Protein AF-A0A520FG69-F1 (afdb_monomer)

Nearest PDB structures (foldseek):
  2zny-assembly2_C  TM=8.300E-01  e=1.743E-07  Pyrococcus horikoshii
  2zbc-assembly1_C-2  TM=9.395E-01  e=4.620E-05  Sulfurisphaera tokodaii str. 7
  2cvi-assembly1_B  TM=8.806E-01  e=1.042E-04  Pyrococcus horikoshii OT3
  8q90-assembly1_B  TM=7.359E-01  e=6.402E-06  Haloferax mediterranei
  3i4p-assembly1_A  TM=7.390E-01  e=1.720E-05  Agrobacterium fabrum str. C58

pLDDT: mean 87.18, std 12.94, range [38.72, 97.75]

Sequence (256 aa):
MTERRFSLDQRIVAALQVDGRCSWSRIAQALGEPERNVTRHGIALLESGRVAVTAVANSGGTAIVRLQCSPGTVRVAASALAQRSDCIFVYILTGTADCVAEIHVSRDRLPKLVMDELPATMGVVRSWTDPVLRYFRTVREWEAGVLTPAEKDAIGGVAPPAAFLTDLERGTRDPVDRTIIRELMQNGRVGTTALARTAGVSEATARRRVQALLTEGAISLRVVVDPALFGLRAEAMLFIKTQRNRIEPLVRGMLE

Solvent-accessible surface area (backbone atoms only — not comparable to full-atom values): 14864 Å² total; per-residue (Å²): 132,80,82,78,80,71,52,70,66,52,47,53,50,49,50,27,60,54,30,54,71,63,52,46,62,46,50,12,65,40,71,74,46,60,42,71,57,43,41,55,51,53,50,51,39,45,74,69,64,56,31,43,37,22,34,44,72,54,53,33,32,35,28,44,36,36,29,31,46,43,92,91,25,48,67,57,32,46,50,58,47,59,67,38,93,46,41,78,49,62,46,81,46,89,71,91,38,40,29,40,33,37,32,52,38,42,82,87,50,40,61,53,43,64,70,51,53,53,66,66,36,60,43,50,77,45,75,48,78,46,70,60,88,73,85,89,77,57,80,85,77,65,71,91,78,72,66,54,71,68,37,51,59,57,59,61,43,76,75,74,74,87,66,77,50,64,73,42,78,70,70,89,73,52,75,49,58,53,43,46,50,53,52,24,41,73,33,42,64,66,50,45,61,60,46,5,62,77,45,73,48,52,46,70,55,35,44,52,50,54,50,49,36,45,75,69,53,45,28,44,77,40,56,50,64,56,55,53,77,80,69,44,85,76,85,82,90,83,86,84,88,77,59,81,93,46,47,66,64,51,51,50,72,72,72,111

Radius of gyration: 19.77 Å; Cα contacts (8 Å, |Δi|>4): 353; chains: 1; bounding box: 51×52×51 Å

Foldseek 3Di:
DPPPQADLLLQLLLLCLQPVQFDLVLSCVLVVHDSVVSVVSVVVCCVVVQKAKFKDFQAAWKKKKFFDFDPPCLVQLQVVLVPDPQWPHKDQDDDPGRIITMGDDHPVCVCCCQPPVSVPRPGTPDMDIGIDPDDPDDCSPDGLPNDDPSSSVSSPGDDQPPDSPNPPPDDDDDQLLVQLNVVRRVHVNDQLVVSCVRSVHDSVVSVVSVVCCRVVSRMDMGMDHDCVSSVPPDDDDDDDDDDPVCVVVVVVVVVD

Structure (mmCIF, N/CA/C/O backbone):
data_AF-A0A520FG69-F1
#
_entry.id   AF-A0A520FG69-F1
#
loop_
_atom_site.group_PDB
_atom_site.id
_atom_site.type_symbol
_atom_site.label_atom_id
_atom_site.label_alt_id
_atom_site.label_comp_id
_atom_site.label_asym_id
_atom_site.label_entity_id
_atom_site.label_seq_id
_atom_site.pdbx_PDB_ins_code
_atom_site.Cartn_x
_atom_site.Cartn_y
_atom_site.Cartn_z
_atom_site.occupancy
_atom_site.B_iso_or_equiv
_atom_site.auth_seq_id
_atom_site.auth_comp_id
_atom_site.auth_asym_id
_atom_site.auth_atom_id
_atom_site.pdbx_PDB_model_num
ATOM 1 N N . MET A 1 1 ? 2.706 33.181 -5.791 1.00 38.72 1 MET A N 1
ATOM 2 C CA . MET A 1 1 ? 2.314 31.768 -5.616 1.00 38.72 1 MET A CA 1
ATOM 3 C C . MET A 1 1 ? 0.912 31.774 -5.040 1.00 38.72 1 MET A C 1
ATOM 5 O O . MET A 1 1 ? 0.754 32.118 -3.881 1.00 38.72 1 MET A O 1
ATOM 9 N N . THR A 1 2 ? -0.106 31.558 -5.870 1.00 39.72 2 THR A N 1
ATOM 10 C CA . THR A 1 2 ? -1.511 31.567 -5.436 1.00 39.72 2 THR A CA 1
ATOM 11 C C . THR A 1 2 ? -1.712 30.450 -4.414 1.00 39.72 2 THR A C 1
ATOM 13 O O . THR A 1 2 ? -1.418 29.300 -4.740 1.00 39.72 2 THR A O 1
ATOM 16 N N . GLU A 1 3 ? -2.160 30.772 -3.197 1.00 46.97 3 GLU A N 1
ATOM 17 C CA . GLU A 1 3 ? -2.526 29.778 -2.181 1.00 46.97 3 GLU A CA 1
ATOM 18 C C . GLU A 1 3 ? -3.506 28.781 -2.799 1.00 46.97 3 GLU A C 1
ATOM 20 O O . GLU A 1 3 ? -4.659 29.097 -3.107 1.00 46.97 3 GLU A O 1
ATOM 25 N N . ARG A 1 4 ? -3.025 27.565 -3.057 1.00 61.69 4 ARG A N 1
ATOM 26 C CA . ARG A 1 4 ? -3.849 26.503 -3.615 1.00 61.69 4 ARG A CA 1
ATOM 27 C C . ARG A 1 4 ? -4.738 26.013 -2.478 1.00 61.69 4 ARG A C 1
ATOM 29 O O . ARG A 1 4 ? -4.324 25.186 -1.676 1.00 61.69 4 ARG A O 1
ATOM 36 N N . ARG A 1 5 ? -5.945 26.570 -2.366 1.00 77.75 5 ARG A N 1
ATOM 37 C CA . ARG A 1 5 ? -6.902 26.145 -1.341 1.00 77.75 5 ARG A CA 1
ATOM 38 C C . ARG A 1 5 ? -7.356 24.721 -1.653 1.00 77.75 5 ARG A C 1
ATOM 40 O O . ARG A 1 5 ? -8.114 24.500 -2.597 1.00 77.75 5 ARG A O 1
ATOM 47 N N . PHE A 1 6 ? -6.853 23.759 -0.888 1.00 87.19 6 PHE A N 1
ATOM 48 C CA . PHE A 1 6 ? -7.234 22.360 -1.019 1.00 87.19 6 PHE A CA 1
ATOM 49 C C . PHE A 1 6 ? -8.698 22.157 -0.611 1.00 87.19 6 PHE A C 1
ATOM 51 O O . PHE A 1 6 ? -9.206 22.793 0.312 1.00 87.19 6 PHE A O 1
ATOM 58 N N . SER A 1 7 ? -9.384 21.271 -1.326 1.00 93.19 7 SER A N 1
ATOM 59 C CA . SER A 1 7 ? -10.748 20.848 -1.003 1.00 93.19 7 SER A CA 1
ATOM 60 C C . SER A 1 7 ? -10.803 20.083 0.322 1.00 93.19 7 SER A C 1
ATOM 62 O O . SER A 1 7 ? -9.802 19.524 0.776 1.00 93.19 7 SER A O 1
ATOM 64 N N . LEU A 1 8 ? -11.999 20.001 0.912 1.00 93.88 8 LEU A N 1
ATOM 65 C CA . LEU A 1 8 ? -12.230 19.201 2.115 1.00 93.88 8 LEU A CA 1
ATOM 66 C C . LEU A 1 8 ? -11.813 17.735 1.912 1.00 93.88 8 LEU A C 1
ATOM 68 O O . LEU A 1 8 ? -11.143 17.178 2.773 1.00 93.88 8 LEU A O 1
ATOM 72 N N . ASP A 1 9 ? -12.114 17.142 0.752 1.00 94.38 9 ASP A N 1
ATOM 73 C CA . ASP A 1 9 ? -11.700 15.771 0.423 1.00 94.38 9 ASP A CA 1
ATOM 74 C C . ASP A 1 9 ? -10.180 15.604 0.485 1.00 94.38 9 ASP A C 1
ATOM 76 O O . ASP A 1 9 ? -9.681 14.693 1.137 1.00 94.38 9 ASP A O 1
ATOM 80 N N . GLN A 1 10 ? -9.429 16.513 -0.142 1.00 94.25 10 GLN A N 1
ATOM 81 C CA . GLN A 1 10 ? -7.963 16.481 -0.123 1.00 94.25 10 GLN A CA 1
ATOM 82 C C . GLN A 1 10 ? -7.411 16.608 1.303 1.00 94.25 10 GLN A C 1
ATOM 84 O O . GLN A 1 10 ? -6.469 15.899 1.653 1.00 94.25 10 GLN A O 1
ATOM 89 N N . ARG A 1 11 ? -8.009 17.469 2.137 1.00 94.75 11 ARG A N 1
ATOM 90 C CA . ARG A 1 11 ? -7.612 17.636 3.545 1.00 94.75 11 ARG A CA 1
ATOM 91 C C . ARG A 1 11 ? -7.935 16.397 4.384 1.00 94.75 11 ARG A C 1
ATOM 93 O O . ARG A 1 11 ? -7.093 15.973 5.170 1.00 94.75 11 ARG A O 1
ATOM 100 N N . ILE A 1 12 ? -9.094 15.765 4.176 1.00 95.00 12 ILE A N 1
ATOM 101 C CA . ILE A 1 12 ? -9.461 14.500 4.835 1.00 95.00 12 ILE A CA 1
ATOM 102 C C . ILE A 1 12 ? -8.478 13.393 4.452 1.00 95.00 12 ILE A C 1
ATOM 104 O O . ILE A 1 12 ? -8.009 12.665 5.324 1.00 95.00 12 ILE A O 1
ATOM 108 N N . VAL A 1 13 ? -8.131 13.269 3.169 1.00 93.56 13 VAL A N 1
ATOM 109 C CA . VAL A 1 13 ? -7.160 12.257 2.735 1.00 93.56 13 VAL A CA 1
ATOM 110 C C . VAL A 1 13 ? -5.785 12.514 3.323 1.00 93.56 13 VAL A C 1
ATOM 112 O O . VAL A 1 13 ? -5.164 11.577 3.814 1.00 93.56 13 VAL A O 1
ATOM 115 N N . ALA A 1 14 ? -5.332 13.766 3.344 1.00 92.12 14 ALA A N 1
ATOM 116 C CA . ALA A 1 14 ? -4.067 14.111 3.974 1.00 92.12 14 ALA A CA 1
ATOM 117 C C . ALA A 1 14 ? -4.067 13.787 5.480 1.00 92.12 14 ALA A C 1
ATOM 119 O O . ALA A 1 14 ? -3.078 13.271 5.990 1.00 92.12 14 ALA A O 1
ATOM 120 N N . ALA A 1 15 ? -5.188 13.985 6.183 1.00 92.94 15 ALA A N 1
ATOM 121 C CA . ALA A 1 15 ? -5.321 13.586 7.586 1.00 92.94 15 ALA A CA 1
ATOM 122 C C . ALA A 1 15 ? -5.261 12.061 7.766 1.00 92.94 15 ALA A C 1
ATOM 124 O O . ALA A 1 15 ? -4.601 11.569 8.680 1.00 92.94 15 ALA A O 1
ATOM 125 N N . LEU A 1 16 ? -5.887 11.300 6.864 1.00 91.69 16 LEU A N 1
ATOM 126 C CA . LEU A 1 16 ? -5.770 9.842 6.856 1.00 91.69 16 LEU A CA 1
ATOM 127 C C . LEU A 1 16 ? -4.340 9.384 6.528 1.00 91.69 16 LEU A C 1
ATOM 129 O O . LEU A 1 16 ? -3.900 8.376 7.067 1.00 91.69 16 LEU A O 1
ATOM 133 N N . GLN A 1 17 ? -3.590 10.091 5.676 1.00 89.12 17 GLN A N 1
ATOM 134 C CA . GLN A 1 17 ? -2.182 9.763 5.411 1.00 89.12 17 GLN A CA 1
ATOM 135 C C . GLN A 1 17 ? -1.303 9.904 6.666 1.00 89.12 17 GLN A C 1
ATOM 137 O O . GLN A 1 17 ? -0.345 9.146 6.800 1.00 89.12 17 GLN A O 1
ATOM 142 N N . VAL A 1 18 ? -1.648 10.813 7.590 1.00 88.75 18 VAL A N 1
ATOM 143 C CA . VAL A 1 18 ? -0.985 10.947 8.902 1.00 88.75 18 VAL A CA 1
ATOM 144 C C . VAL A 1 18 ? -1.351 9.785 9.830 1.00 88.75 18 VAL A C 1
ATOM 146 O O . VAL A 1 18 ? -0.470 9.147 10.400 1.00 88.75 18 VAL A O 1
ATOM 149 N N . ASP A 1 19 ? -2.644 9.486 9.973 1.00 88.31 19 ASP A N 1
ATOM 150 C CA . ASP A 1 19 ? -3.127 8.307 10.696 1.00 88.31 19 ASP A CA 1
ATOM 151 C C . ASP A 1 19 ? -4.337 7.694 9.980 1.00 88.31 19 ASP A C 1
ATOM 153 O O . ASP A 1 19 ? -5.476 8.169 10.071 1.00 88.31 19 ASP A O 1
ATOM 157 N N . GLY A 1 20 ? -4.093 6.566 9.309 1.00 88.19 20 GLY A N 1
ATOM 158 C CA . GLY A 1 20 ? -5.100 5.865 8.517 1.00 88.19 20 GLY A CA 1
ATOM 159 C C . GLY A 1 20 ? -6.268 5.323 9.341 1.00 88.19 20 GLY A C 1
ATOM 160 O O . GLY A 1 20 ? -7.304 4.981 8.767 1.00 88.19 20 GLY A O 1
ATOM 161 N N . ARG A 1 21 ? -6.149 5.244 10.673 1.00 89.88 21 ARG A N 1
ATOM 162 C CA . ARG A 1 21 ? -7.208 4.804 11.597 1.00 89.88 21 ARG A CA 1
ATOM 163 C C . ARG A 1 21 ? -7.767 5.933 12.459 1.00 89.88 21 ARG A C 1
ATOM 165 O O . ARG A 1 21 ? -8.622 5.655 13.300 1.00 89.88 21 ARG A O 1
ATOM 172 N N . CYS A 1 22 ? -7.377 7.181 12.200 1.00 91.38 22 CYS A N 1
ATOM 173 C CA . CYS A 1 22 ? -7.890 8.336 12.922 1.00 91.38 22 CYS A CA 1
ATOM 174 C C . CYS A 1 22 ? -9.431 8.378 12.891 1.00 91.38 22 CYS A C 1
ATOM 176 O O . CYS A 1 22 ? -10.073 7.979 11.900 1.00 91.38 22 CYS A O 1
ATOM 178 N N . SER A 1 23 ? -10.031 8.814 14.004 1.00 93.94 23 SER A N 1
ATOM 179 C CA . SER A 1 23 ? -11.479 8.985 14.113 1.00 93.94 23 SER A CA 1
ATOM 180 C C . SER A 1 23 ? -11.929 10.221 13.339 1.00 93.94 23 SER A C 1
ATOM 182 O O . SER A 1 23 ? -11.217 11.222 13.264 1.00 93.94 23 SER A O 1
ATOM 184 N N . TRP A 1 24 ? -13.148 10.181 12.800 1.00 95.81 24 TRP A N 1
ATOM 185 C CA . TRP A 1 24 ? -13.709 11.328 12.082 1.00 95.81 24 TRP A CA 1
ATOM 186 C C . TRP A 1 24 ? -13.847 12.562 12.975 1.00 95.81 24 TRP A C 1
ATOM 188 O O . TRP A 1 24 ? -13.569 13.662 12.514 1.00 95.81 24 TRP A O 1
ATOM 198 N N . SER A 1 25 ? -14.173 1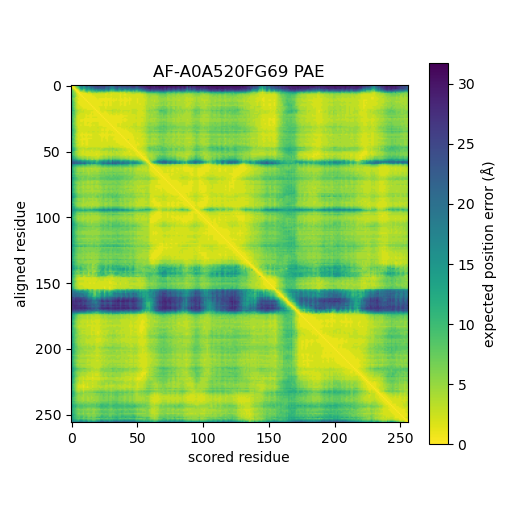2.374 14.257 1.00 96.44 25 SER A N 1
ATOM 199 C CA . SER A 1 25 ? -14.213 13.442 15.261 1.00 96.44 25 SER A CA 1
ATOM 200 C C . SER A 1 25 ? -12.869 14.153 15.439 1.00 96.44 25 SER A C 1
ATOM 202 O O . SER A 1 25 ? -12.820 15.380 15.468 1.00 96.44 25 SER A O 1
ATOM 204 N N . ARG A 1 26 ? -11.758 13.406 15.495 1.00 96.19 26 ARG A N 1
ATOM 205 C CA . ARG A 1 26 ? -10.417 13.989 15.635 1.00 96.19 26 ARG A CA 1
ATOM 206 C C . ARG A 1 26 ? -9.984 14.697 14.356 1.00 96.19 26 ARG A C 1
ATOM 208 O O . ARG A 1 26 ? -9.447 15.795 14.433 1.00 96.19 26 ARG A O 1
ATOM 215 N N . ILE A 1 27 ? -10.272 14.115 13.189 1.00 96.19 27 ILE A N 1
ATOM 216 C CA . ILE A 1 27 ? -10.036 14.782 11.899 1.00 96.19 27 ILE A CA 1
ATOM 217 C C . ILE A 1 27 ? -10.830 16.092 11.825 1.00 96.19 27 ILE A C 1
ATOM 219 O O . ILE A 1 27 ? -10.277 17.124 11.467 1.00 96.19 27 ILE A O 1
ATOM 223 N N . ALA A 1 28 ? -12.105 16.078 12.209 1.00 97.12 28 ALA A N 1
ATOM 224 C CA . ALA A 1 28 ? -12.961 17.261 12.228 1.00 97.12 28 ALA A CA 1
ATOM 225 C C . ALA A 1 28 ? -12.413 18.367 13.136 1.00 97.12 28 ALA A C 1
ATOM 227 O O . ALA A 1 28 ? -12.302 19.515 12.706 1.00 97.12 28 ALA A O 1
ATOM 228 N N . GLN A 1 29 ? -11.993 18.005 14.351 1.00 96.38 29 GLN A N 1
ATOM 229 C CA . GLN A 1 29 ? -11.368 18.933 15.288 1.00 96.38 29 GLN A CA 1
ATOM 230 C C . GLN A 1 29 ? -10.067 19.525 14.732 1.00 96.38 29 GLN A C 1
ATOM 232 O O . GLN A 1 29 ? -9.886 20.738 14.797 1.00 96.38 29 GLN A O 1
ATOM 237 N N . ALA A 1 30 ? -9.185 18.694 14.168 1.00 95.44 30 ALA A N 1
ATOM 238 C CA . ALA A 1 30 ? -7.912 19.145 13.612 1.00 95.44 30 ALA A CA 1
ATOM 239 C C . ALA A 1 30 ? -8.105 20.089 12.416 1.00 95.44 30 ALA A C 1
ATOM 241 O O . ALA A 1 30 ? -7.419 21.099 12.319 1.00 95.44 30 ALA A O 1
ATOM 242 N N . LEU A 1 31 ? -9.059 19.791 11.528 1.00 95.19 31 LEU A N 1
ATOM 243 C CA . LEU A 1 31 ? -9.306 20.584 10.319 1.00 95.19 31 LEU A CA 1
ATOM 244 C C . LEU A 1 31 ? -10.182 21.826 10.554 1.00 95.19 31 LEU A C 1
ATOM 246 O O . LEU A 1 31 ? -10.288 22.658 9.646 1.00 95.19 31 LEU A O 1
ATOM 250 N N . GLY A 1 32 ? -10.816 21.945 11.726 1.00 94.94 32 GLY A N 1
ATOM 251 C CA . GLY A 1 32 ? -11.785 23.003 12.029 1.00 94.94 32 GLY A CA 1
ATOM 252 C C . GLY A 1 32 ? -13.095 22.867 11.245 1.00 94.94 32 GLY A C 1
ATOM 253 O O . GLY A 1 32 ? -13.713 23.869 10.897 1.00 94.94 32 GLY A O 1
ATOM 254 N N . GLU A 1 33 ? -13.504 21.636 10.932 1.00 96.81 33 GLU A N 1
ATOM 255 C CA . GLU A 1 33 ? -14.643 21.332 10.057 1.00 96.81 33 GLU A CA 1
ATOM 256 C C . GLU A 1 33 ? -15.759 20.604 10.825 1.00 96.81 33 GLU A C 1
ATOM 258 O O . GLU A 1 33 ? -15.474 19.850 11.756 1.00 96.81 33 GLU A O 1
ATOM 263 N N . PRO A 1 34 ? -17.043 20.746 10.443 1.00 97.19 34 PRO A N 1
ATOM 264 C CA . PRO A 1 34 ? -18.122 20.000 11.085 1.00 97.19 34 PRO A CA 1
ATOM 265 C C . PRO A 1 34 ? -17.955 18.479 10.923 1.00 97.19 34 PRO A C 1
ATOM 267 O O . PRO A 1 34 ? -17.849 17.975 9.801 1.00 97.19 34 PRO A O 1
ATOM 270 N N . GLU A 1 35 ? -18.040 17.720 12.021 1.00 97.56 35 GLU A N 1
ATOM 271 C CA . GLU A 1 35 ? -17.852 16.256 12.015 1.00 97.56 35 GLU A CA 1
ATOM 272 C C . GLU A 1 35 ? -18.799 15.530 11.052 1.00 97.56 35 GLU A C 1
ATOM 274 O O . GLU A 1 35 ? -18.402 14.577 10.379 1.00 97.56 35 GLU A O 1
ATOM 279 N N . ARG A 1 36 ? -20.037 16.019 10.909 1.00 97.31 36 ARG A N 1
ATOM 280 C CA . ARG A 1 36 ? -21.007 15.488 9.939 1.00 97.31 36 ARG A CA 1
ATOM 281 C C . ARG A 1 36 ? -20.477 15.547 8.503 1.00 97.31 36 ARG A C 1
ATOM 283 O O . ARG A 1 36 ? -20.694 14.607 7.738 1.00 97.31 36 ARG A O 1
ATOM 290 N N . ASN A 1 37 ? -19.794 16.631 8.133 1.00 96.62 37 ASN A N 1
ATOM 291 C CA . ASN A 1 37 ? -19.233 16.796 6.793 1.00 96.62 37 ASN A CA 1
ATOM 292 C C . ASN A 1 37 ? -18.028 15.877 6.606 1.00 96.62 37 ASN A C 1
ATOM 294 O O . ASN A 1 37 ? -17.993 15.131 5.630 1.00 96.62 37 ASN A O 1
ATOM 298 N N . VAL A 1 38 ? -17.099 15.869 7.565 1.00 97.38 38 VAL A N 1
ATOM 299 C CA . VAL A 1 38 ? -15.913 14.999 7.531 1.00 97.38 38 VAL A CA 1
ATOM 300 C C . VAL A 1 38 ? -16.302 13.529 7.439 1.00 97.38 38 VAL A C 1
ATOM 302 O O . VAL A 1 38 ? -15.782 12.813 6.592 1.00 97.38 38 VAL A O 1
ATOM 305 N N . THR A 1 39 ? -17.270 13.092 8.243 1.00 97.25 39 THR A N 1
ATOM 306 C CA . THR A 1 39 ? -17.765 11.711 8.229 1.00 97.25 39 THR A CA 1
ATOM 307 C C . THR A 1 39 ? -18.381 11.361 6.879 1.00 97.25 39 THR A C 1
ATOM 309 O O . THR A 1 39 ? -18.014 10.354 6.278 1.00 97.25 39 THR A O 1
ATOM 312 N N . ARG A 1 40 ? -19.284 12.207 6.360 1.00 97.12 40 ARG A N 1
ATOM 313 C CA . ARG A 1 40 ? -19.946 11.962 5.070 1.00 97.12 40 ARG A CA 1
ATOM 314 C C . ARG A 1 40 ? -18.937 11.878 3.921 1.00 97.12 40 ARG A C 1
ATOM 316 O O . ARG A 1 40 ? -19.016 10.958 3.114 1.00 97.12 40 ARG A O 1
ATOM 323 N N . HIS A 1 41 ? -18.011 12.832 3.840 1.00 96.56 41 HIS A N 1
ATOM 324 C CA . HIS A 1 41 ? -16.990 12.869 2.792 1.00 96.56 41 HIS A CA 1
ATOM 325 C C . HIS A 1 41 ? -15.972 11.729 2.939 1.00 96.56 41 HIS A C 1
ATOM 327 O O . HIS A 1 41 ? -15.660 11.056 1.961 1.00 96.56 41 HIS A O 1
ATOM 333 N N . GLY A 1 42 ? -15.504 11.460 4.160 1.00 94.88 42 GLY A N 1
ATOM 334 C CA . GLY A 1 42 ? -14.554 10.387 4.450 1.00 94.88 42 GLY A CA 1
ATOM 335 C C . GLY A 1 42 ? -15.094 9.002 4.097 1.00 94.88 42 GLY A C 1
ATOM 336 O O . GLY A 1 42 ? -14.386 8.220 3.466 1.00 94.88 42 GLY A O 1
ATOM 337 N N . ILE A 1 43 ? -16.356 8.713 4.433 1.00 94.88 43 ILE A N 1
ATOM 338 C CA . ILE A 1 43 ? -17.014 7.457 4.041 1.00 94.88 43 ILE A CA 1
ATOM 339 C C . ILE A 1 43 ? -17.120 7.361 2.516 1.00 94.88 43 ILE A C 1
ATOM 341 O O . ILE A 1 43 ? -16.688 6.362 1.950 1.00 94.88 43 ILE A O 1
ATOM 345 N N . ALA A 1 44 ? -17.595 8.414 1.842 1.00 94.50 44 ALA A N 1
ATOM 346 C CA . ALA A 1 44 ? -17.728 8.412 0.385 1.00 94.50 44 ALA A CA 1
ATOM 347 C C . ALA A 1 44 ? -16.381 8.196 -0.337 1.00 94.50 44 ALA A C 1
ATOM 349 O O . ALA A 1 44 ? -16.316 7.482 -1.337 1.00 94.50 44 ALA A O 1
ATOM 350 N N . LEU A 1 45 ? -15.289 8.775 0.176 1.00 93.81 45 LEU A N 1
ATOM 351 C CA . LEU A 1 45 ? -13.941 8.570 -0.360 1.00 93.81 45 LEU A CA 1
ATOM 352 C C . LEU A 1 45 ? -13.493 7.107 -0.251 1.00 93.81 45 LEU A C 1
ATOM 354 O O . LEU A 1 45 ? -12.977 6.568 -1.232 1.00 93.81 45 LEU A O 1
ATOM 358 N N . LEU A 1 46 ? -13.728 6.470 0.900 1.00 92.31 46 LEU A N 1
ATOM 359 C CA . LEU A 1 46 ? -13.399 5.059 1.123 1.00 92.31 46 LEU A CA 1
ATOM 360 C C . LEU A 1 46 ? -14.266 4.126 0.264 1.00 92.31 46 LEU A C 1
ATOM 362 O O . LEU A 1 46 ? -13.740 3.220 -0.376 1.00 92.31 46 LEU A O 1
ATOM 366 N N . GLU A 1 47 ? -15.578 4.366 0.201 1.00 92.25 47 GLU A N 1
ATOM 367 C CA . GLU A 1 47 ? -16.518 3.556 -0.589 1.00 92.25 47 GLU A CA 1
ATOM 368 C C . GLU A 1 47 ? -16.264 3.664 -2.096 1.00 92.25 47 GLU A C 1
ATOM 370 O O . GLU A 1 47 ? -16.415 2.685 -2.822 1.00 92.25 47 GLU A O 1
ATOM 375 N N . SER A 1 48 ? -15.824 4.831 -2.575 1.00 91.00 48 SER A N 1
ATOM 376 C CA . SER A 1 48 ? -15.480 5.025 -3.988 1.00 91.00 48 SER A CA 1
ATOM 377 C C . SER A 1 48 ? -14.212 4.284 -4.434 1.00 91.00 48 SER A C 1
ATOM 379 O O . SER A 1 48 ? -13.925 4.246 -5.629 1.00 91.00 48 SER A O 1
ATOM 381 N N . GLY A 1 49 ? -13.406 3.765 -3.499 1.00 85.25 49 GLY A N 1
ATOM 382 C CA . GLY A 1 49 ? -12.111 3.137 -3.785 1.00 85.25 49 GLY A CA 1
ATOM 383 C C . GLY A 1 49 ? -10.999 4.111 -4.197 1.00 85.25 49 GLY A C 1
ATOM 384 O O . GLY A 1 49 ? -9.870 3.687 -4.427 1.00 85.25 49 GLY A O 1
ATOM 385 N N . ARG A 1 50 ? -11.278 5.423 -4.256 1.00 85.25 50 ARG A N 1
ATOM 386 C CA . ARG A 1 50 ? -10.270 6.470 -4.531 1.00 85.25 50 ARG A CA 1
ATOM 387 C C . ARG A 1 50 ? -9.250 6.609 -3.404 1.00 85.25 50 ARG A C 1
ATOM 389 O O . ARG A 1 50 ? -8.162 7.146 -3.614 1.00 85.25 50 ARG A O 1
ATOM 396 N N . VAL A 1 51 ? -9.637 6.168 -2.210 1.00 90.38 51 VAL A N 1
ATOM 397 C CA . VAL A 1 51 ? -8.820 6.143 -1.005 1.00 90.38 51 VAL A CA 1
ATOM 398 C C . VAL A 1 51 ? -9.021 4.789 -0.351 1.00 90.38 51 VAL A C 1
ATOM 400 O O . VAL A 1 51 ? -10.151 4.390 -0.085 1.00 90.38 51 VAL A O 1
ATOM 403 N N . ALA A 1 52 ? -7.933 4.096 -0.052 1.00 91.44 52 ALA A N 1
ATOM 404 C CA . ALA A 1 52 ? -7.972 2.846 0.687 1.00 91.44 52 ALA A CA 1
ATOM 405 C C . ALA A 1 52 ? -6.972 2.903 1.834 1.00 91.44 52 ALA A C 1
ATOM 407 O O . ALA A 1 52 ? -5.848 3.372 1.673 1.00 91.44 52 ALA A O 1
ATOM 408 N N . VAL A 1 53 ? -7.370 2.398 2.996 1.00 91.50 53 VAL A N 1
ATOM 409 C CA . VAL A 1 53 ? -6.445 2.175 4.106 1.00 91.50 53 VAL A CA 1
ATOM 410 C C . VAL A 1 53 ? -6.138 0.692 4.147 1.00 91.50 53 VAL A C 1
ATOM 412 O O . VAL A 1 53 ? -7.050 -0.125 4.225 1.00 91.50 53 VAL A O 1
ATOM 415 N N . THR A 1 54 ? -4.862 0.344 4.109 1.00 89.69 54 THR A N 1
ATOM 416 C CA . THR A 1 54 ? -4.373 -1.036 4.086 1.00 89.69 54 THR A CA 1
ATOM 417 C C . THR A 1 54 ? -3.199 -1.180 5.046 1.00 89.69 54 THR A C 1
ATOM 419 O O . THR A 1 54 ? -2.493 -0.212 5.325 1.00 89.69 54 THR A O 1
ATOM 422 N N . ALA A 1 55 ? -2.981 -2.372 5.589 1.00 85.62 55 ALA A N 1
ATOM 423 C CA . ALA A 1 55 ? -1.714 -2.707 6.215 1.00 85.62 55 ALA A CA 1
ATOM 424 C C . ALA A 1 55 ? -0.721 -3.216 5.171 1.00 85.62 55 ALA A C 1
ATOM 426 O O . ALA A 1 55 ? -1.053 -4.017 4.307 1.00 85.62 55 ALA A O 1
ATOM 427 N N . VAL A 1 56 ? 0.533 -2.816 5.316 1.00 78.94 56 VAL A N 1
ATOM 428 C CA . VAL A 1 56 ? 1.664 -3.421 4.620 1.00 78.94 56 VAL A CA 1
ATOM 429 C C . VAL A 1 56 ? 2.444 -4.223 5.650 1.00 78.94 56 VAL A C 1
ATOM 431 O O . VAL A 1 56 ? 2.884 -3.683 6.669 1.00 78.94 56 VAL A O 1
ATOM 434 N N . ALA A 1 57 ? 2.592 -5.523 5.414 1.00 75.75 57 ALA A N 1
ATOM 435 C CA . ALA A 1 57 ? 3.495 -6.343 6.205 1.00 75.75 57 ALA A CA 1
ATOM 436 C C . ALA A 1 57 ? 4.938 -5.972 5.847 1.00 75.75 57 ALA A C 1
ATOM 438 O O . ALA A 1 57 ? 5.288 -5.970 4.678 1.00 75.75 57 ALA A O 1
ATOM 439 N N . ASN A 1 58 ? 5.771 -5.661 6.839 1.00 68.75 58 ASN A N 1
ATOM 440 C CA . ASN A 1 58 ? 7.189 -5.361 6.605 1.00 68.75 58 ASN A CA 1
ATOM 441 C C . ASN A 1 58 ? 7.984 -6.656 6.709 1.00 68.75 58 ASN A C 1
ATOM 443 O O . ASN A 1 58 ? 8.196 -7.094 7.837 1.00 68.75 58 ASN A O 1
ATOM 447 N N . SER A 1 59 ? 8.341 -7.332 5.618 1.00 62.94 59 SER A N 1
ATOM 448 C CA . SER A 1 59 ? 8.998 -8.650 5.699 1.00 62.94 59 SER A CA 1
ATOM 449 C C . SER A 1 59 ? 10.311 -8.722 4.932 1.00 62.94 59 SER A C 1
ATOM 451 O O . SER A 1 59 ? 10.276 -8.759 3.713 1.00 62.94 59 SER A O 1
ATOM 453 N N . GLY A 1 60 ? 11.433 -8.875 5.639 1.00 67.50 60 GLY A N 1
ATOM 454 C CA . GLY A 1 60 ? 12.732 -9.217 5.050 1.00 67.50 60 GLY A CA 1
ATOM 455 C C . GLY A 1 60 ? 13.134 -8.383 3.826 1.00 67.50 60 GLY A C 1
ATOM 456 O O . GLY A 1 60 ? 12.788 -7.208 3.705 1.00 67.50 60 GLY A O 1
ATOM 457 N N . GLY A 1 61 ? 13.881 -9.014 2.917 1.00 79.31 61 GLY A N 1
ATOM 458 C CA . GLY A 1 61 ? 14.288 -8.412 1.649 1.00 79.31 61 GLY A CA 1
ATOM 459 C C . GLY A 1 61 ? 13.119 -8.179 0.689 1.00 79.31 61 GLY A C 1
ATOM 460 O O . GLY A 1 61 ? 12.096 -8.866 0.724 1.00 79.31 61 GLY A O 1
ATOM 461 N N . THR A 1 62 ? 13.292 -7.216 -0.207 1.00 88.38 62 THR A N 1
ATOM 462 C CA . THR A 1 62 ? 12.377 -6.939 -1.316 1.00 88.38 62 THR A CA 1
ATOM 463 C C . THR A 1 62 ? 13.144 -6.938 -2.630 1.00 88.38 62 THR A C 1
ATOM 465 O O . THR A 1 62 ? 14.365 -6.757 -2.668 1.00 88.38 62 THR A O 1
ATOM 468 N N . ALA A 1 63 ? 12.427 -7.131 -3.728 1.00 93.25 63 ALA A N 1
ATOM 469 C CA . ALA A 1 63 ? 12.961 -6.952 -5.064 1.00 93.25 63 ALA A CA 1
ATOM 470 C C . ALA A 1 63 ? 12.005 -6.124 -5.920 1.00 93.25 63 ALA A C 1
ATOM 472 O O . ALA A 1 63 ? 10.787 -6.316 -5.885 1.00 93.25 63 ALA A O 1
ATOM 473 N N . ILE A 1 64 ? 12.582 -5.232 -6.721 1.00 95.31 64 ILE A N 1
ATOM 474 C CA . ILE A 1 64 ? 11.876 -4.564 -7.806 1.00 95.31 64 ILE A CA 1
ATOM 475 C C . ILE A 1 64 ? 11.922 -5.481 -9.021 1.00 95.31 64 ILE A C 1
ATOM 477 O O . ILE A 1 64 ? 12.991 -5.814 -9.532 1.00 95.31 64 ILE A O 1
ATOM 481 N N . VAL A 1 65 ? 10.748 -5.890 -9.482 1.00 96.88 65 VAL A N 1
ATOM 482 C CA . VAL A 1 65 ? 10.565 -6.721 -10.664 1.00 96.88 65 VAL A CA 1
ATOM 483 C C . VAL A 1 65 ? 9.998 -5.864 -11.780 1.00 96.88 65 VAL A C 1
ATOM 485 O O . VAL A 1 65 ? 8.927 -5.280 -11.650 1.00 96.88 65 VAL A O 1
ATOM 488 N N . ARG A 1 66 ? 10.702 -5.804 -12.905 1.00 97.12 66 ARG A N 1
ATOM 489 C CA . ARG A 1 66 ? 10.218 -5.176 -14.138 1.00 97.12 66 ARG A CA 1
ATOM 490 C C . ARG A 1 66 ? 9.850 -6.263 -15.122 1.00 97.12 66 ARG A C 1
ATOM 492 O O . ARG A 1 66 ? 10.646 -7.178 -15.318 1.00 97.12 66 ARG A O 1
ATOM 499 N N . LEU A 1 67 ? 8.695 -6.143 -15.762 1.00 96.88 67 LEU A N 1
ATOM 500 C CA . LEU A 1 67 ? 8.225 -7.104 -16.749 1.00 96.88 67 LEU A CA 1
ATOM 501 C C . LEU A 1 67 ? 8.029 -6.442 -18.108 1.00 96.88 67 LEU A C 1
ATOM 503 O O . LEU A 1 67 ? 7.547 -5.313 -18.206 1.00 96.88 67 LEU A O 1
ATOM 507 N N . GLN A 1 68 ? 8.357 -7.194 -19.148 1.00 97.19 68 GLN A N 1
ATOM 508 C C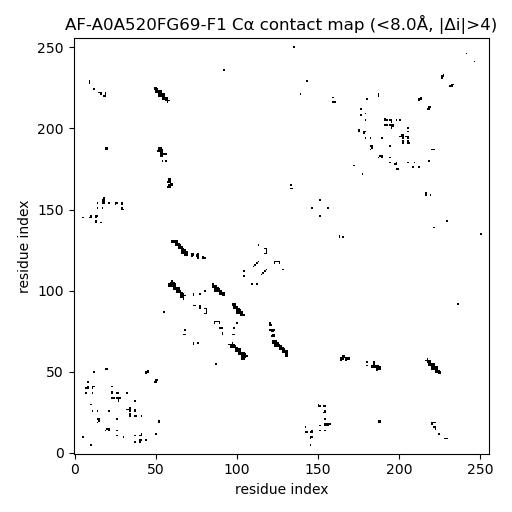A . GLN A 1 68 ? 7.785 -7.018 -20.473 1.00 97.19 68 GLN A CA 1
ATOM 509 C C . GLN A 1 68 ? 6.750 -8.105 -20.704 1.00 97.19 68 GLN A C 1
ATOM 511 O O . GLN A 1 68 ? 6.950 -9.267 -20.331 1.00 97.19 68 GLN A O 1
ATOM 516 N N . CYS A 1 69 ? 5.658 -7.716 -21.339 1.00 96.81 69 CYS A N 1
ATOM 517 C CA . CYS A 1 69 ? 4.512 -8.551 -21.618 1.00 96.81 69 CYS A CA 1
ATOM 518 C C . CYS A 1 69 ? 4.297 -8.673 -23.130 1.00 96.81 69 CYS A C 1
ATOM 520 O O . CYS A 1 69 ? 4.710 -7.826 -23.918 1.00 96.81 69 CYS A O 1
ATOM 522 N N . SER A 1 70 ? 3.617 -9.735 -23.550 1.00 96.50 70 SER A N 1
ATOM 523 C CA . SER A 1 70 ? 3.084 -9.801 -24.912 1.00 96.50 70 SER A CA 1
ATOM 524 C C . SER A 1 70 ? 2.045 -8.688 -25.144 1.00 96.50 70 SER A C 1
ATOM 526 O O . SER A 1 70 ? 1.367 -8.266 -24.199 1.00 96.50 70 SER A O 1
ATOM 528 N N . PRO A 1 71 ? 1.866 -8.206 -26.388 1.00 94.75 71 PRO A N 1
ATOM 529 C CA . PRO A 1 71 ? 0.867 -7.185 -26.686 1.00 94.75 71 PRO A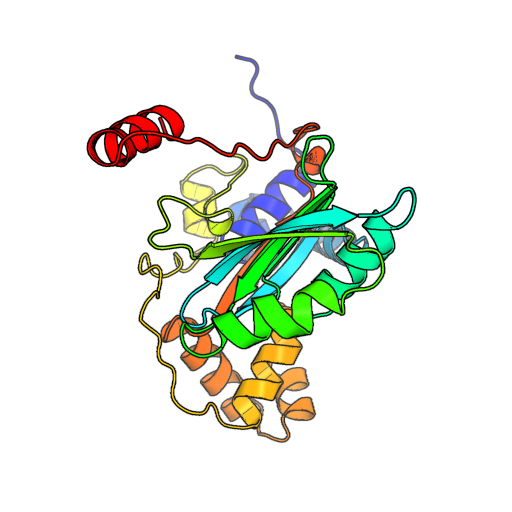 CA 1
ATOM 530 C C . PRO A 1 71 ? -0.525 -7.562 -26.158 1.00 94.75 71 PRO A C 1
ATOM 532 O O . PRO A 1 71 ? -1.004 -8.674 -26.364 1.00 94.75 71 PRO A O 1
ATOM 535 N N . GLY A 1 72 ? -1.169 -6.630 -25.452 1.00 95.12 72 GLY A N 1
ATOM 536 C CA . GLY A 1 72 ? -2.508 -6.820 -24.884 1.00 95.12 72 GLY A CA 1
ATOM 537 C C . GLY A 1 72 ? -2.574 -7.593 -23.559 1.00 95.12 72 GLY A C 1
ATOM 538 O O . GLY A 1 72 ? -3.642 -7.622 -22.951 1.00 95.12 72 GLY A O 1
ATOM 539 N N . THR A 1 73 ? -1.474 -8.167 -23.053 1.00 97.19 73 THR A N 1
ATOM 540 C CA . THR A 1 73 ? -1.510 -9.011 -21.838 1.00 97.19 73 THR A CA 1
ATOM 541 C C . THR A 1 73 ? -1.074 -8.303 -20.554 1.00 97.19 73 THR A C 1
ATOM 543 O O . THR A 1 73 ? -1.261 -8.856 -19.472 1.00 97.19 73 THR A O 1
ATOM 546 N N . VAL A 1 74 ? -0.563 -7.066 -20.624 1.00 96.94 74 VAL A N 1
ATOM 547 C CA . VAL A 1 74 ? -0.014 -6.344 -19.455 1.00 96.94 74 VAL A CA 1
ATOM 548 C C . VAL A 1 74 ? -0.984 -6.262 -18.274 1.00 96.94 74 VAL A C 1
ATOM 550 O O . VAL A 1 74 ? -0.578 -6.446 -17.131 1.00 96.94 74 VAL A O 1
ATOM 553 N N . ARG A 1 75 ? -2.284 -6.048 -18.521 1.00 96.69 75 ARG A N 1
ATOM 554 C CA . ARG A 1 75 ? -3.286 -5.995 -17.443 1.00 96.69 75 ARG A CA 1
ATOM 555 C C . ARG A 1 75 ? -3.456 -7.345 -16.753 1.00 96.69 75 ARG A C 1
ATOM 557 O O . ARG A 1 75 ? -3.673 -7.365 -15.546 1.00 96.69 75 ARG A O 1
ATOM 564 N N . VAL A 1 76 ? -3.341 -8.447 -17.492 1.00 96.62 76 VAL A N 1
ATOM 565 C CA . VAL A 1 76 ? -3.429 -9.809 -16.946 1.00 96.62 76 VAL A CA 1
ATOM 566 C C . VAL A 1 76 ? -2.206 -10.100 -16.083 1.00 96.62 76 VAL A C 1
ATOM 568 O O . VAL A 1 76 ? -2.366 -10.487 -14.929 1.00 96.62 76 VAL A O 1
ATOM 571 N N . ALA A 1 77 ? -1.003 -9.825 -16.594 1.00 96.44 77 ALA A N 1
ATOM 572 C CA . ALA A 1 77 ? 0.242 -10.009 -15.849 1.00 96.44 77 ALA A CA 1
ATOM 573 C C . ALA A 1 77 ? 0.283 -9.143 -14.577 1.00 96.44 77 ALA A C 1
ATOM 575 O O . ALA A 1 77 ? 0.553 -9.644 -13.486 1.00 96.44 77 ALA A O 1
ATOM 576 N N . ALA A 1 78 ? -0.062 -7.857 -14.693 1.00 96.69 78 ALA A N 1
ATOM 577 C CA . ALA A 1 78 ? -0.118 -6.943 -13.558 1.00 96.69 78 ALA A CA 1
ATOM 578 C C . ALA A 1 78 ? -1.153 -7.382 -12.511 1.00 96.69 78 ALA A C 1
ATOM 580 O O . ALA A 1 78 ? -0.869 -7.341 -11.317 1.00 96.69 78 ALA A O 1
ATOM 581 N N . SER A 1 79 ? -2.329 -7.851 -12.944 1.00 95.75 79 SER A N 1
ATOM 582 C CA . SER A 1 79 ? -3.358 -8.367 -12.031 1.00 95.75 79 SER A CA 1
ATOM 583 C C . SER A 1 79 ? -2.904 -9.647 -11.330 1.00 95.75 79 SER A C 1
ATOM 585 O O . SER A 1 79 ? -3.138 -9.796 -10.135 1.00 95.75 79 SER A O 1
ATOM 587 N N . ALA A 1 80 ? -2.218 -10.548 -12.041 1.00 95.12 80 ALA A N 1
ATOM 588 C CA . ALA A 1 80 ? -1.658 -11.763 -11.457 1.00 95.12 80 ALA A CA 1
ATOM 589 C C . ALA A 1 80 ? -0.604 -11.442 -10.387 1.00 95.12 80 ALA A C 1
ATOM 591 O O . ALA A 1 80 ? -0.631 -12.027 -9.306 1.00 95.12 80 ALA A O 1
ATOM 592 N N . LEU A 1 81 ? 0.278 -10.468 -10.643 1.00 94.75 81 LEU A N 1
ATOM 593 C CA . LEU A 1 81 ? 1.231 -9.994 -9.640 1.00 94.75 81 LEU A CA 1
ATOM 594 C C . LEU A 1 81 ? 0.535 -9.339 -8.442 1.00 94.75 81 LEU A C 1
ATOM 596 O O . LEU A 1 81 ? 0.878 -9.651 -7.306 1.00 94.75 81 LEU A O 1
ATOM 600 N N . ALA A 1 82 ? -0.466 -8.488 -8.680 1.00 92.38 82 ALA A N 1
ATOM 601 C CA . ALA A 1 82 ? -1.198 -7.789 -7.623 1.00 92.38 82 ALA A CA 1
ATOM 602 C C . ALA A 1 82 ? -1.985 -8.737 -6.698 1.00 92.38 82 ALA A C 1
ATOM 604 O O . ALA A 1 82 ? -2.260 -8.390 -5.554 1.00 92.38 82 ALA A O 1
ATOM 605 N N . GLN A 1 83 ? -2.342 -9.934 -7.174 1.00 90.19 83 GLN A N 1
ATOM 606 C CA . GLN A 1 83 ? -3.005 -10.965 -6.367 1.00 90.19 83 GLN A CA 1
ATOM 607 C C . GLN A 1 83 ? -2.039 -11.767 -5.485 1.00 90.19 83 GLN A C 1
ATOM 609 O O . GLN A 1 83 ? -2.487 -12.528 -4.622 1.00 90.19 83 GLN A O 1
ATOM 614 N N . ARG A 1 84 ? -0.721 -11.624 -5.667 1.00 88.81 84 ARG A N 1
ATOM 615 C CA . ARG A 1 84 ? 0.250 -12.303 -4.810 1.00 88.81 84 ARG A CA 1
ATOM 616 C C . ARG A 1 84 ? 0.250 -11.681 -3.419 1.00 88.81 84 ARG A C 1
ATOM 618 O O . ARG A 1 84 ? 0.332 -10.468 -3.263 1.00 88.81 84 ARG A O 1
ATOM 625 N N . SER A 1 85 ? 0.266 -12.524 -2.390 1.00 79.25 85 SER A N 1
ATOM 626 C CA . SER A 1 85 ? 0.322 -12.069 -0.994 1.00 79.25 85 SER A CA 1
ATOM 627 C C . SER A 1 85 ? 1.630 -11.369 -0.616 1.00 79.25 85 SER A C 1
ATOM 629 O O . SER A 1 85 ? 1.691 -10.715 0.421 1.00 79.25 85 SER A O 1
ATOM 631 N N . ASP A 1 86 ? 2.684 -11.560 -1.407 1.00 85.50 86 ASP A N 1
ATOM 632 C CA . ASP A 1 86 ? 4.001 -10.955 -1.211 1.00 85.50 86 ASP A CA 1
ATOM 633 C C . ASP A 1 86 ? 4.239 -9.723 -2.102 1.00 85.50 86 ASP A C 1
ATOM 635 O O . ASP A 1 86 ? 5.274 -9.073 -1.970 1.00 85.50 86 ASP A O 1
ATOM 639 N N . CYS A 1 87 ? 3.286 -9.346 -2.960 1.00 88.38 87 CYS A N 1
ATOM 640 C CA . CYS A 1 87 ? 3.381 -8.131 -3.761 1.00 88.38 87 CYS A CA 1
ATOM 641 C C . CYS A 1 87 ? 2.971 -6.897 -2.941 1.00 88.38 87 CYS A C 1
ATOM 643 O O . CYS A 1 87 ? 1.925 -6.876 -2.295 1.00 88.38 87 CYS A O 1
ATOM 645 N N . ILE A 1 88 ? 3.809 -5.858 -2.963 1.00 85.69 88 ILE A N 1
ATOM 646 C CA . ILE A 1 88 ? 3.577 -4.582 -2.269 1.00 85.69 88 ILE A CA 1
ATOM 647 C C . ILE A 1 88 ? 2.782 -3.628 -3.156 1.00 85.69 88 ILE A C 1
ATOM 649 O O . ILE A 1 88 ? 1.837 -2.985 -2.699 1.00 85.69 88 ILE A O 1
ATOM 653 N N . PHE A 1 89 ? 3.184 -3.511 -4.418 1.00 88.38 89 PHE A N 1
ATOM 654 C CA . PHE A 1 89 ? 2.489 -2.724 -5.425 1.00 88.38 89 PHE A CA 1
ATOM 655 C C . PHE A 1 89 ? 2.800 -3.253 -6.818 1.00 88.38 89 PHE A C 1
ATOM 657 O O . PHE A 1 89 ? 3.841 -3.875 -7.042 1.00 88.38 89 PHE A O 1
ATOM 664 N N . VAL A 1 90 ? 1.929 -2.903 -7.762 1.00 93.88 90 VAL A N 1
ATOM 665 C CA . VAL A 1 90 ? 2.164 -3.050 -9.196 1.00 93.88 90 VAL A CA 1
ATOM 666 C C . VAL A 1 90 ? 1.759 -1.754 -9.887 1.00 93.88 90 VAL A C 1
ATOM 668 O O . VAL A 1 90 ? 0.652 -1.264 -9.674 1.00 93.88 90 VAL A O 1
ATOM 671 N N . TYR A 1 91 ? 2.630 -1.228 -10.743 1.00 93.88 91 TYR A N 1
ATOM 672 C CA . TYR A 1 91 ? 2.315 -0.135 -11.657 1.00 93.88 91 TYR A CA 1
ATOM 673 C C . TYR A 1 91 ? 2.405 -0.630 -13.094 1.00 93.88 91 TYR A C 1
ATOM 675 O O . TYR A 1 91 ? 3.406 -1.230 -13.489 1.00 93.88 91 TYR A O 1
ATOM 683 N N . ILE A 1 92 ? 1.372 -0.349 -13.886 1.00 95.69 92 ILE A N 1
ATOM 684 C CA . ILE A 1 92 ? 1.444 -0.453 -15.344 1.00 95.69 92 ILE A CA 1
ATOM 685 C C . ILE A 1 92 ? 2.094 0.830 -15.848 1.00 95.69 92 ILE A C 1
ATOM 687 O O . ILE A 1 92 ? 1.677 1.925 -15.471 1.00 95.69 92 ILE A O 1
ATOM 691 N N . LEU A 1 93 ? 3.119 0.687 -16.676 1.00 94.62 93 LEU A N 1
ATOM 692 C CA . LEU A 1 93 ? 3.935 1.793 -17.145 1.00 94.62 93 LEU A CA 1
ATOM 693 C C . LEU A 1 93 ? 3.799 1.949 -18.656 1.00 94.62 93 LEU A C 1
ATOM 695 O O . LEU A 1 93 ? 3.577 0.994 -19.395 1.00 94.62 93 LEU A O 1
ATOM 699 N N . THR A 1 94 ? 3.991 3.178 -19.117 1.00 87.44 94 THR A N 1
ATOM 700 C CA . THR A 1 94 ? 4.340 3.449 -20.510 1.00 87.44 94 THR A CA 1
ATOM 701 C C . THR A 1 94 ? 5.862 3.493 -20.606 1.00 87.44 94 THR A C 1
ATOM 703 O O . THR A 1 94 ? 6.482 4.298 -19.910 1.00 87.44 94 THR A O 1
ATOM 706 N N . GLY A 1 95 ? 6.488 2.662 -21.441 1.00 85.62 95 GLY A N 1
ATOM 707 C CA . GLY A 1 95 ? 7.940 2.705 -21.627 1.00 85.62 95 GLY A CA 1
ATOM 708 C C . GLY A 1 95 ? 8.563 1.357 -21.962 1.00 85.62 95 GLY A C 1
ATOM 709 O O . GLY A 1 95 ? 7.974 0.540 -22.657 1.00 85.62 95 GLY A O 1
ATOM 710 N N . THR A 1 96 ? 9.797 1.151 -21.497 1.00 86.12 96 THR A N 1
ATOM 711 C CA . THR A 1 96 ? 10.592 -0.052 -21.796 1.00 86.12 96 THR A CA 1
ATOM 712 C C . THR A 1 96 ? 10.148 -1.287 -21.019 1.00 86.12 96 THR A C 1
ATOM 714 O O . THR A 1 96 ? 10.303 -2.401 -21.517 1.00 86.12 96 THR A O 1
ATOM 717 N N . ALA A 1 97 ? 9.619 -1.097 -19.812 1.00 94.25 97 ALA A N 1
ATOM 718 C CA . ALA A 1 97 ? 8.909 -2.118 -19.056 1.00 94.25 97 ALA A CA 1
ATOM 719 C C . ALA A 1 97 ? 7.411 -1.809 -19.114 1.00 94.25 97 ALA A C 1
ATOM 721 O O . ALA A 1 97 ? 7.024 -0.652 -18.952 1.00 94.25 97 ALA A O 1
ATOM 722 N N . ASP A 1 98 ? 6.591 -2.838 -19.306 1.00 96.06 98 ASP A N 1
ATOM 723 C CA . ASP A 1 98 ? 5.133 -2.709 -19.375 1.00 96.06 98 ASP A CA 1
ATOM 724 C C . ASP A 1 98 ? 4.516 -2.636 -17.976 1.00 96.06 98 ASP A C 1
ATOM 726 O O . ASP A 1 98 ? 3.511 -1.961 -17.750 1.00 96.06 98 ASP A O 1
ATOM 730 N N . CYS A 1 99 ? 5.134 -3.305 -17.001 1.00 96.12 99 CYS A N 1
ATOM 731 C CA . CYS A 1 99 ? 4.795 -3.119 -15.600 1.00 96.12 99 CYS A CA 1
ATOM 732 C C . CYS A 1 99 ? 6.003 -3.293 -14.680 1.00 96.12 99 CYS A C 1
ATOM 734 O O . CYS A 1 99 ? 6.970 -3.994 -14.989 1.00 96.12 99 CYS A O 1
ATOM 736 N N . VAL A 1 100 ? 5.919 -2.658 -13.517 1.00 96.44 100 VAL A N 1
ATOM 737 C CA . VAL A 1 100 ? 6.853 -2.826 -12.406 1.00 96.44 100 VAL A CA 1
ATOM 738 C C . VAL A 1 100 ? 6.081 -3.275 -11.178 1.00 96.44 100 VAL A C 1
ATOM 740 O O . VAL A 1 100 ? 4.983 -2.787 -10.923 1.00 96.44 100 VAL A O 1
ATOM 743 N N . ALA A 1 101 ? 6.657 -4.190 -10.417 1.00 95.50 101 ALA A N 1
ATOM 744 C CA . ALA A 1 101 ? 6.140 -4.611 -9.134 1.00 95.50 101 ALA A CA 1
ATOM 745 C C . ALA A 1 101 ? 7.244 -4.614 -8.090 1.00 95.50 101 ALA A C 1
ATOM 747 O O . ALA A 1 101 ? 8.404 -4.883 -8.392 1.00 95.50 101 ALA A O 1
ATOM 748 N N . GLU A 1 102 ? 6.867 -4.351 -6.852 1.00 93.25 102 GLU A N 1
ATOM 749 C CA . GLU A 1 102 ? 7.730 -4.586 -5.705 1.00 93.25 102 GLU A CA 1
ATOM 750 C C . GLU A 1 102 ? 7.226 -5.826 -4.972 1.00 93.25 102 GLU A C 1
ATOM 752 O O . GLU A 1 102 ? 6.039 -5.923 -4.651 1.00 93.25 102 GLU A O 1
ATOM 757 N N . ILE A 1 103 ? 8.110 -6.798 -4.755 1.00 91.88 103 ILE A N 1
ATOM 758 C CA . ILE A 1 103 ? 7.772 -8.093 -4.158 1.00 91.88 103 ILE A CA 1
ATOM 759 C C . ILE A 1 103 ? 8.650 -8.315 -2.930 1.00 91.88 103 ILE A C 1
ATOM 761 O O . ILE A 1 103 ? 9.874 -8.204 -3.007 1.00 91.88 103 ILE A O 1
ATOM 765 N N . HIS A 1 104 ? 8.032 -8.654 -1.802 1.00 87.38 104 HIS A N 1
ATOM 766 C CA . HIS A 1 104 ? 8.734 -9.172 -0.636 1.00 87.38 104 HIS A CA 1
ATOM 767 C C . HIS A 1 104 ? 9.290 -10.558 -0.942 1.00 87.38 104 HIS A C 1
ATOM 769 O O . HIS A 1 104 ? 8.553 -11.491 -1.256 1.00 87.38 104 HIS A O 1
ATOM 775 N N . VAL A 1 105 ? 10.602 -10.709 -0.830 1.00 87.44 105 VAL A N 1
ATOM 776 C CA . VAL A 1 105 ? 11.279 -11.967 -1.114 1.00 87.44 105 VAL A CA 1
ATOM 777 C C . VAL A 1 105 ? 12.578 -12.044 -0.324 1.00 87.44 105 VAL A C 1
ATOM 779 O O . VAL A 1 105 ? 13.457 -11.188 -0.418 1.00 87.44 105 VAL A O 1
ATOM 782 N N . SER A 1 106 ? 12.710 -13.099 0.474 1.00 84.38 106 SER A N 1
ATOM 783 C CA . SER A 1 106 ? 13.955 -13.393 1.172 1.00 84.38 106 SER A CA 1
ATOM 784 C C . SER A 1 106 ? 15.028 -13.869 0.189 1.00 84.38 106 SER A C 1
ATOM 786 O O . SER A 1 106 ? 14.740 -14.379 -0.899 1.00 84.38 106 SER A O 1
ATOM 788 N N . ARG A 1 107 ? 16.298 -13.715 0.571 1.00 84.56 107 ARG A N 1
ATOM 789 C CA . ARG A 1 107 ? 17.440 -14.034 -0.298 1.00 84.56 107 ARG A CA 1
ATOM 790 C C . ARG A 1 107 ? 17.444 -15.493 -0.774 1.00 84.56 107 ARG A C 1
ATOM 792 O O . ARG A 1 107 ? 17.819 -15.754 -1.911 1.00 84.56 107 ARG A O 1
ATOM 799 N N . ASP A 1 108 ? 17.015 -16.424 0.071 1.00 87.38 108 ASP A N 1
ATOM 800 C CA . ASP A 1 108 ? 16.907 -17.860 -0.217 1.00 87.38 108 ASP A CA 1
ATOM 801 C C . ASP A 1 108 ? 15.756 -18.204 -1.179 1.00 87.38 108 ASP A C 1
ATOM 803 O O . ASP A 1 108 ? 15.860 -19.146 -1.962 1.00 87.38 108 ASP A O 1
ATOM 807 N N . ARG A 1 109 ? 14.675 -17.415 -1.172 1.00 90.31 109 ARG A N 1
ATOM 808 C CA . ARG A 1 109 ? 13.509 -17.586 -2.053 1.00 90.31 109 ARG A CA 1
ATOM 809 C C . ARG A 1 109 ? 13.661 -16.898 -3.404 1.00 90.31 109 ARG A C 1
ATOM 811 O O . ARG A 1 109 ? 12.913 -17.220 -4.329 1.00 90.31 109 ARG A O 1
ATOM 818 N N . LEU A 1 110 ? 14.622 -15.985 -3.530 1.00 92.25 110 LEU A N 1
ATOM 819 C CA . LEU A 1 110 ? 14.849 -15.207 -4.744 1.00 92.25 110 LEU A CA 1
ATOM 820 C C . LEU A 1 110 ? 15.081 -16.077 -5.997 1.00 92.25 110 LEU A C 1
ATOM 822 O O . LEU A 1 110 ? 14.446 -15.785 -7.009 1.00 92.25 110 LEU A O 1
ATOM 826 N N . PRO A 1 111 ? 15.888 -17.162 -5.972 1.00 95.44 111 PRO A N 1
ATOM 827 C CA . PRO A 1 111 ? 16.051 -18.025 -7.142 1.00 95.44 111 PRO A CA 1
ATOM 828 C C . PRO A 1 111 ? 14.730 -18.632 -7.622 1.00 95.44 111 PRO A C 1
ATOM 830 O O . PRO A 1 111 ? 14.451 -18.607 -8.815 1.00 95.44 111 PRO A O 1
ATOM 833 N N . LYS A 1 112 ? 13.881 -19.101 -6.699 1.00 95.38 112 LYS A N 1
ATOM 834 C CA . LYS A 1 112 ? 12.565 -19.662 -7.028 1.00 95.38 112 LYS A CA 1
ATOM 835 C C . LYS A 1 112 ? 11.619 -18.613 -7.616 1.00 95.38 112 LYS A C 1
ATOM 837 O O . LYS A 1 112 ? 10.920 -18.892 -8.586 1.00 95.38 112 LYS A O 1
ATOM 842 N N . LEU A 1 113 ? 11.613 -17.396 -7.063 1.00 94.81 113 LEU A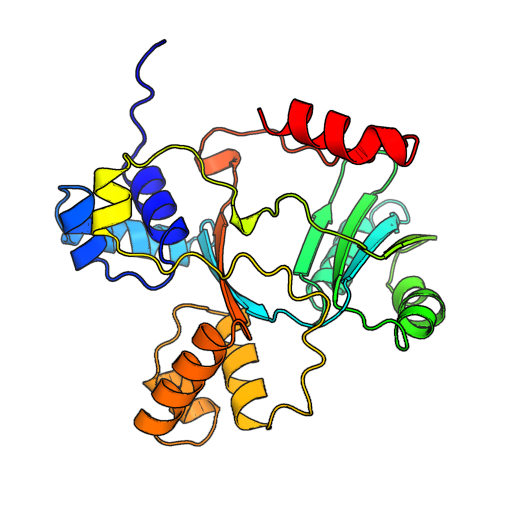 N 1
ATOM 843 C CA . LEU A 1 113 ? 10.833 -16.293 -7.630 1.00 94.81 113 LEU A CA 1
ATOM 844 C C . LEU A 1 113 ? 11.242 -16.037 -9.090 1.00 94.81 113 LEU A C 1
ATOM 846 O O . LEU A 1 113 ? 10.385 -15.987 -9.966 1.00 94.81 113 LEU A O 1
ATOM 850 N N . VAL A 1 114 ? 12.546 -15.900 -9.344 1.00 95.94 114 VAL A N 1
ATOM 851 C CA . VAL A 1 114 ? 13.083 -15.512 -10.657 1.00 95.94 114 VAL A CA 1
ATOM 852 C C . VAL A 1 114 ? 12.977 -16.626 -11.695 1.00 95.94 114 VAL A C 1
ATOM 854 O O . VAL A 1 114 ? 12.651 -16.341 -12.843 1.00 95.94 114 VAL A O 1
ATOM 857 N N . MET A 1 115 ? 13.267 -17.869 -11.313 1.00 95.44 115 MET A N 1
ATOM 858 C CA . MET A 1 115 ? 13.365 -18.985 -12.258 1.00 95.44 115 MET A CA 1
ATOM 859 C C . MET A 1 115 ? 12.031 -19.694 -12.496 1.00 95.44 115 MET A C 1
ATOM 861 O O . MET A 1 115 ? 11.805 -20.173 -13.604 1.00 95.44 115 MET A O 1
ATOM 865 N N . ASP A 1 116 ? 11.140 -19.722 -11.499 1.00 95.50 116 ASP A N 1
ATOM 866 C CA . ASP A 1 116 ? 9.919 -20.532 -11.568 1.00 95.50 116 ASP A CA 1
ATOM 867 C C . ASP A 1 116 ? 8.660 -19.655 -11.602 1.00 95.50 116 ASP A C 1
ATOM 869 O O . ASP A 1 116 ? 7.805 -19.802 -12.473 1.00 95.50 116 ASP A O 1
ATOM 873 N N . GLU A 1 117 ? 8.527 -18.718 -10.659 1.00 95.50 117 GLU A N 1
ATOM 874 C CA . GLU A 1 117 ? 7.253 -18.024 -10.429 1.00 95.50 117 GLU A CA 1
ATOM 875 C C . GLU A 1 117 ? 7.009 -16.851 -11.389 1.00 95.50 117 GLU A C 1
ATOM 877 O O . GLU A 1 117 ? 5.898 -16.698 -11.903 1.00 95.50 117 GLU A O 1
ATOM 882 N N . LEU A 1 118 ? 8.022 -16.017 -11.652 1.00 95.69 118 LEU A N 1
ATOM 883 C CA . LEU A 1 118 ? 7.893 -14.909 -12.605 1.00 95.69 118 LEU A CA 1
ATOM 884 C C . LEU A 1 118 ? 7.673 -15.408 -14.044 1.00 95.69 118 LEU A C 1
ATOM 886 O O . LEU A 1 118 ? 6.743 -14.909 -14.682 1.00 95.69 118 LEU A O 1
ATOM 890 N N . PRO A 1 119 ? 8.417 -16.411 -14.558 1.00 94.88 119 PRO A N 1
ATOM 891 C CA . PRO A 1 119 ? 8.174 -16.949 -15.898 1.00 94.88 119 PRO A CA 1
ATOM 892 C C . PRO A 1 119 ? 6.814 -17.641 -16.045 1.00 94.88 119 PRO A C 1
ATOM 894 O O . PRO A 1 119 ? 6.250 -17.649 -17.135 1.00 94.88 119 PRO A O 1
ATOM 897 N N . ALA A 1 120 ? 6.253 -18.182 -14.957 1.00 95.25 120 ALA A N 1
ATOM 898 C CA . ALA A 1 120 ? 4.912 -18.767 -14.953 1.00 95.25 120 ALA A CA 1
ATOM 899 C C . ALA A 1 120 ? 3.779 -17.720 -14.990 1.00 95.25 120 ALA A C 1
ATOM 901 O O . ALA A 1 120 ? 2.608 -18.080 -15.134 1.00 95.25 120 ALA A O 1
ATOM 902 N N . THR A 1 121 ? 4.091 -16.426 -14.857 1.00 95.81 121 THR A N 1
ATOM 903 C CA . THR A 1 121 ? 3.080 -15.365 -14.905 1.00 95.81 121 THR A CA 1
ATOM 904 C C . THR A 1 121 ? 2.576 -15.187 -16.336 1.00 95.81 121 THR A C 1
ATOM 906 O O . THR A 1 121 ? 3.328 -14.840 -17.247 1.00 95.81 121 THR A O 1
ATOM 909 N N . MET A 1 122 ? 1.273 -15.400 -16.539 1.00 94.69 122 MET A N 1
ATOM 910 C CA . MET A 1 122 ? 0.658 -15.335 -17.863 1.00 94.69 122 MET A CA 1
ATOM 911 C C . MET A 1 122 ? 0.936 -13.995 -18.554 1.00 94.69 122 MET A C 1
ATOM 913 O O . MET A 1 122 ? 0.656 -12.923 -18.018 1.00 94.69 122 MET A O 1
ATOM 917 N N . GLY A 1 123 ? 1.435 -14.082 -19.787 1.00 94.88 123 GLY A N 1
ATOM 918 C CA . GLY A 1 123 ? 1.690 -12.933 -20.644 1.00 94.88 123 GLY A CA 1
ATOM 919 C C . GLY A 1 123 ? 3.073 -12.309 -20.485 1.00 94.88 123 GLY A C 1
ATOM 920 O O . GLY A 1 123 ? 3.406 -11.469 -21.317 1.00 94.88 123 GLY A O 1
ATOM 921 N N . VAL A 1 124 ? 3.877 -12.721 -19.500 1.00 96.56 124 VAL A N 1
ATOM 922 C CA . VAL A 1 124 ? 5.259 -12.251 -19.325 1.00 96.56 124 VAL A CA 1
ATOM 923 C C . VAL A 1 124 ? 6.167 -12.868 -20.386 1.00 96.56 124 VAL A C 1
ATOM 925 O O . VAL A 1 124 ? 6.189 -14.080 -20.564 1.00 96.56 124 VAL A O 1
ATOM 928 N N . VAL A 1 125 ? 6.936 -12.027 -21.082 1.00 96.31 125 VAL A N 1
ATOM 929 C CA . VAL A 1 125 ? 7.951 -12.458 -22.065 1.00 96.31 125 VAL A CA 1
ATOM 930 C C . VAL A 1 125 ? 9.374 -12.262 -21.556 1.00 96.31 125 VAL A C 1
ATOM 932 O O . VAL A 1 125 ? 10.292 -12.959 -21.980 1.00 96.31 125 VAL A O 1
ATOM 935 N N . ARG A 1 126 ? 9.575 -11.302 -20.648 1.00 95.94 126 ARG A N 1
ATOM 936 C CA . ARG A 1 126 ? 10.877 -11.009 -20.049 1.00 95.94 126 ARG A CA 1
ATOM 937 C C . ARG A 1 126 ? 10.696 -10.364 -18.686 1.00 95.94 126 ARG A C 1
ATOM 939 O O . ARG A 1 126 ? 9.796 -9.550 -18.502 1.00 95.94 126 ARG A O 1
ATOM 946 N N . SER A 1 127 ? 11.593 -10.680 -17.761 1.00 96.19 127 SER A N 1
ATOM 947 C CA . SER A 1 127 ? 11.642 -10.067 -16.438 1.00 96.19 127 SER A CA 1
ATOM 948 C C . SER A 1 127 ? 13.057 -9.629 -16.069 1.00 96.19 127 SER A C 1
ATOM 950 O O . SER A 1 127 ? 14.030 -10.316 -16.377 1.00 96.19 127 SER A O 1
ATOM 952 N N . TRP A 1 128 ? 13.163 -8.516 -15.351 1.00 95.94 128 TRP A N 1
ATOM 953 C CA . TRP A 1 128 ? 14.359 -8.111 -14.613 1.00 95.94 128 TRP A CA 1
ATOM 954 C C . TRP A 1 128 ? 14.009 -8.061 -13.136 1.00 95.94 128 TRP A C 1
ATOM 956 O O . TRP A 1 128 ? 12.910 -7.640 -12.787 1.00 95.94 128 TRP A O 1
ATOM 966 N N . THR A 1 129 ? 14.922 -8.502 -12.280 1.00 96.81 129 THR A N 1
ATOM 967 C CA . THR A 1 129 ? 14.726 -8.519 -10.828 1.00 96.81 129 THR A CA 1
ATOM 968 C C . THR A 1 129 ? 15.925 -7.873 -10.159 1.00 96.81 129 THR A C 1
ATOM 970 O O . THR A 1 129 ? 17.049 -8.350 -10.306 1.00 96.81 129 THR A O 1
ATOM 973 N N . ASP A 1 130 ? 15.671 -6.796 -9.426 1.00 95.00 130 ASP A N 1
ATOM 974 C CA . ASP A 1 130 ? 16.676 -5.991 -8.746 1.00 95.00 130 ASP A CA 1
ATOM 975 C C . ASP A 1 130 ? 16.381 -6.005 -7.235 1.00 95.00 130 ASP A C 1
ATOM 977 O O . ASP A 1 130 ? 15.445 -5.334 -6.787 1.00 95.00 130 ASP A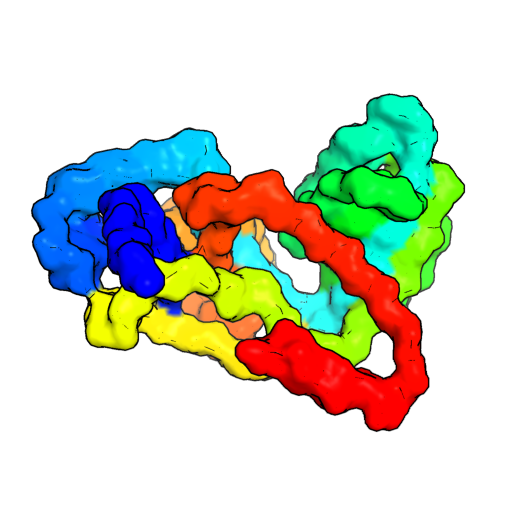 O 1
ATOM 981 N N . PRO A 1 131 ? 17.129 -6.781 -6.426 1.00 92.75 131 PRO A N 1
ATOM 982 C CA . PRO A 1 131 ? 16.981 -6.765 -4.974 1.00 92.75 131 PRO A CA 1
ATOM 983 C C . PRO A 1 131 ? 17.259 -5.373 -4.407 1.00 92.75 131 PRO A C 1
ATOM 985 O O . PRO A 1 131 ? 18.273 -4.748 -4.733 1.00 92.75 131 PRO A O 1
ATOM 988 N N . VAL A 1 132 ? 16.377 -4.890 -3.534 1.00 89.94 132 VAL A N 1
ATOM 989 C CA . VAL A 1 132 ? 16.548 -3.587 -2.889 1.00 89.94 132 VAL A CA 1
ATOM 990 C C . VAL A 1 132 ? 17.536 -3.734 -1.741 1.00 89.94 132 VAL A C 1
ATOM 992 O O . VAL A 1 132 ? 17.281 -4.425 -0.760 1.00 89.94 132 VAL A O 1
ATOM 995 N N . LEU A 1 133 ? 18.683 -3.066 -1.863 1.00 86.31 133 LEU A N 1
ATOM 996 C CA . LEU A 1 133 ? 19.728 -3.097 -0.834 1.00 86.31 133 LEU A CA 1
ATOM 997 C C . LEU A 1 133 ? 19.508 -2.052 0.260 1.00 86.31 133 LEU A C 1
ATOM 999 O O . LEU A 1 133 ? 19.934 -2.236 1.396 1.00 86.31 133 LEU A O 1
ATOM 1003 N N . ARG A 1 134 ? 18.897 -0.921 -0.100 1.00 83.56 134 ARG A N 1
ATOM 1004 C CA . ARG A 1 134 ? 18.649 0.203 0.799 1.00 83.56 134 ARG A CA 1
ATOM 1005 C C . ARG A 1 134 ? 17.539 1.079 0.236 1.00 83.56 134 ARG A C 1
ATOM 1007 O O . ARG A 1 134 ? 17.615 1.500 -0.917 1.00 83.56 134 ARG A O 1
ATOM 1014 N N . TYR A 1 135 ? 16.567 1.410 1.073 1.00 81.75 135 TYR A N 1
ATOM 1015 C CA . TYR A 1 135 ? 15.627 2.489 0.797 1.00 81.75 135 TYR A CA 1
ATOM 1016 C C . TYR A 1 135 ? 16.196 3.813 1.305 1.00 81.75 135 TYR A C 1
ATOM 1018 O O . TYR A 1 135 ? 16.783 3.879 2.386 1.00 81.75 135 TYR A O 1
ATOM 1026 N N . PHE A 1 136 ? 16.026 4.866 0.512 1.00 81.50 136 PHE A N 1
ATOM 1027 C CA . PHE A 1 136 ? 16.357 6.234 0.916 1.00 81.50 136 PHE A CA 1
ATOM 1028 C C . PHE A 1 136 ? 15.111 7.019 1.321 1.00 81.50 136 PHE A C 1
ATOM 1030 O O . PHE A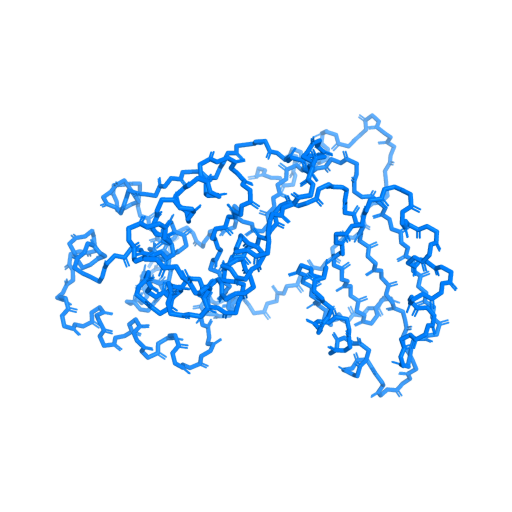 1 136 ? 15.145 7.759 2.295 1.00 81.50 136 PHE A O 1
ATOM 1037 N N . ARG A 1 137 ? 14.023 6.823 0.575 1.00 77.69 137 ARG A N 1
ATOM 1038 C CA . ARG A 1 137 ? 12.680 7.327 0.844 1.00 77.69 137 ARG A CA 1
ATOM 1039 C C . ARG A 1 137 ? 11.690 6.341 0.247 1.00 77.69 137 ARG A C 1
ATOM 1041 O O . ARG A 1 137 ? 11.976 5.738 -0.790 1.00 77.69 137 ARG A O 1
ATOM 1048 N N . THR A 1 138 ? 10.540 6.167 0.879 1.00 73.88 138 THR A N 1
ATOM 1049 C CA . THR A 1 138 ? 9.468 5.325 0.329 1.00 73.88 138 THR A CA 1
ATOM 1050 C C . THR A 1 138 ? 8.220 6.138 0.039 1.00 73.88 138 THR A C 1
ATOM 1052 O O . THR A 1 138 ? 8.022 7.226 0.573 1.00 73.88 138 THR A O 1
ATOM 1055 N N . VAL A 1 139 ? 7.310 5.565 -0.751 1.00 70.50 139 VAL A N 1
ATOM 1056 C CA . VAL A 1 139 ? 5.991 6.163 -1.014 1.00 70.50 139 VAL A CA 1
ATOM 1057 C C . VAL A 1 139 ? 5.160 6.326 0.276 1.00 70.50 139 VAL A C 1
ATOM 1059 O O . VAL A 1 139 ? 4.151 7.019 0.274 1.00 70.50 139 VAL A O 1
ATOM 1062 N N . ARG A 1 140 ? 5.572 5.733 1.409 1.00 67.31 140 ARG A N 1
ATOM 1063 C CA . ARG A 1 140 ? 4.948 5.985 2.724 1.00 67.31 140 ARG A CA 1
ATOM 1064 C C . ARG A 1 140 ? 5.138 7.421 3.198 1.00 67.31 140 ARG A C 1
ATOM 1066 O O . ARG A 1 140 ? 4.277 7.943 3.886 1.00 67.31 140 ARG A O 1
ATOM 1073 N N . GLU A 1 141 ? 6.255 8.034 2.826 1.00 72.38 141 GLU A N 1
ATOM 1074 C CA . GLU A 1 141 ? 6.611 9.407 3.194 1.00 72.38 141 GLU A CA 1
ATOM 1075 C C . GLU A 1 141 ? 6.112 10.422 2.159 1.00 72.38 141 GLU A C 1
ATOM 1077 O O . GLU A 1 141 ? 6.471 11.602 2.214 1.00 72.38 141 GLU A O 1
ATOM 1082 N N . TRP A 1 142 ? 5.360 9.964 1.155 1.00 76.69 142 TRP A N 1
ATOM 1083 C CA . TRP A 1 142 ? 4.755 10.853 0.183 1.00 76.69 142 TRP A CA 1
ATOM 1084 C C . TRP A 1 142 ? 3.522 11.516 0.798 1.00 76.69 142 TRP A C 1
ATOM 1086 O O . TRP A 1 142 ? 2.554 10.855 1.172 1.00 76.69 142 TRP A O 1
ATOM 1096 N N . GLU A 1 143 ? 3.559 12.841 0.857 1.00 74.44 143 GLU A N 1
ATOM 1097 C CA . GLU A 1 143 ? 2.458 13.685 1.294 1.00 74.44 143 GLU A CA 1
ATOM 1098 C C . GLU A 1 143 ? 2.278 14.835 0.305 1.00 74.44 143 GLU A C 1
ATOM 1100 O O . GLU A 1 143 ? 3.242 15.367 -0.244 1.00 74.44 143 GLU A O 1
ATOM 1105 N N . ALA A 1 144 ? 1.032 15.246 0.081 1.00 74.44 144 ALA A N 1
ATOM 1106 C CA . ALA A 1 144 ? 0.717 16.315 -0.864 1.00 74.44 144 ALA A CA 1
ATOM 1107 C C . ALA A 1 144 ? 0.951 17.737 -0.299 1.00 74.44 144 ALA A C 1
ATOM 1109 O O . ALA A 1 144 ? 0.571 18.713 -0.942 1.00 74.44 144 ALA A O 1
ATOM 1110 N N . GLY A 1 145 ? 1.528 17.865 0.906 1.00 82.12 145 GLY A N 1
ATOM 1111 C CA . GLY A 1 145 ? 1.776 19.160 1.560 1.00 82.12 145 GLY A CA 1
ATOM 1112 C C . GLY A 1 145 ? 0.499 19.938 1.905 1.00 82.12 145 GLY A C 1
ATOM 1113 O O . GLY A 1 145 ? 0.494 21.163 1.883 1.00 82.12 145 GLY A O 1
ATOM 1114 N N . VAL A 1 146 ? -0.601 19.224 2.157 1.00 88.06 146 VAL A N 1
ATOM 1115 C CA . VAL A 1 146 ? -1.950 19.801 2.303 1.00 88.06 146 VAL A CA 1
ATOM 1116 C C . VAL A 1 146 ? -2.228 20.315 3.712 1.00 88.06 146 VAL A C 1
ATOM 1118 O O . VAL A 1 146 ? -2.942 21.301 3.865 1.00 88.06 146 VAL A O 1
ATOM 1121 N N . LEU A 1 147 ? -1.703 19.625 4.727 1.00 89.38 147 LEU A N 1
ATOM 1122 C CA . LEU A 1 147 ? -1.902 19.973 6.131 1.00 89.38 147 LEU A CA 1
ATOM 1123 C C . LEU A 1 147 ? -0.748 20.819 6.652 1.00 89.38 147 LEU A C 1
ATOM 1125 O O . LEU A 1 147 ? 0.423 20.529 6.391 1.00 89.38 147 LEU A O 1
ATOM 1129 N N . THR A 1 148 ? -1.094 21.814 7.456 1.00 90.75 148 THR A N 1
ATOM 1130 C CA . THR A 1 148 ? -0.156 22.565 8.288 1.00 90.75 148 THR A CA 1
ATOM 1131 C C . THR A 1 148 ? 0.46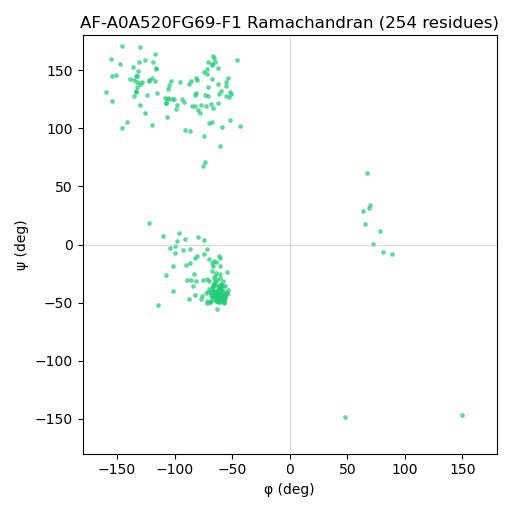3 21.660 9.364 1.00 90.75 148 THR A C 1
ATOM 1133 O O . THR A 1 148 ? -0.139 20.652 9.746 1.00 90.75 148 THR A O 1
ATOM 1136 N N . PRO A 1 149 ? 1.646 22.007 9.907 1.00 88.88 149 PRO A N 1
ATOM 1137 C CA . PRO A 1 149 ? 2.250 21.249 11.005 1.00 88.88 149 PRO A CA 1
ATOM 1138 C C . PRO A 1 149 ? 1.315 21.082 12.213 1.00 88.88 149 PRO A C 1
ATOM 1140 O O . PRO A 1 149 ? 1.165 19.975 12.715 1.00 88.88 149 PRO A O 1
ATOM 1143 N N . ALA A 1 150 ? 0.599 22.143 12.602 1.00 89.50 150 ALA A N 1
ATOM 1144 C CA . ALA A 1 150 ? -0.339 22.105 13.726 1.00 89.50 150 ALA A CA 1
ATOM 1145 C C . ALA A 1 150 ? -1.515 21.139 13.494 1.00 89.50 150 ALA A C 1
ATOM 1147 O O . ALA A 1 150 ? -1.925 20.431 14.411 1.00 89.50 150 ALA A O 1
ATOM 1148 N N . GLU A 1 151 ? -2.044 21.072 12.266 1.00 92.25 151 GLU A N 1
ATOM 1149 C CA . GLU A 1 151 ? -3.083 20.097 11.914 1.00 92.25 151 GLU A CA 1
ATOM 1150 C C . GLU A 1 151 ? -2.550 18.664 11.998 1.00 92.25 151 GLU A C 1
ATOM 1152 O O . GLU A 1 151 ? -3.240 17.793 12.521 1.00 92.25 151 GLU A O 1
ATOM 1157 N N . LYS A 1 152 ? -1.320 18.404 11.531 1.00 90.06 152 LYS A N 1
ATOM 1158 C CA . LYS A 1 152 ? -0.699 17.071 11.631 1.00 90.06 152 LYS A CA 1
ATOM 1159 C C . LYS A 1 152 ? -0.497 16.651 13.087 1.00 90.06 152 LYS A C 1
ATOM 1161 O O . LYS A 1 152 ? -0.835 15.521 13.444 1.00 90.06 152 LYS A O 1
ATOM 1166 N N . ASP A 1 153 ? -0.015 17.566 13.922 1.00 88.75 153 ASP A N 1
ATOM 1167 C CA . ASP A 1 153 ? 0.192 17.322 15.351 1.00 88.75 153 ASP A CA 1
ATOM 1168 C C . ASP A 1 153 ? -1.136 17.025 16.064 1.00 88.75 153 ASP A C 1
ATOM 1170 O O . ASP A 1 153 ? -1.214 16.098 16.871 1.00 88.75 153 ASP A O 1
ATOM 1174 N N . ALA A 1 154 ? -2.212 17.739 15.710 1.00 90.81 154 ALA A N 1
ATOM 1175 C CA . ALA A 1 154 ? -3.550 17.507 16.257 1.00 90.81 154 ALA A CA 1
ATOM 1176 C C . ALA A 1 154 ? -4.152 16.144 15.857 1.00 90.81 154 ALA A C 1
ATOM 1178 O O . ALA A 1 154 ? -4.951 15.576 16.607 1.00 90.81 154 ALA A O 1
ATOM 1179 N N . ILE A 1 155 ? -3.777 15.596 14.695 1.00 90.75 155 ILE A N 1
ATOM 1180 C CA . ILE A 1 155 ? -4.173 14.239 14.291 1.00 90.75 155 ILE A CA 1
ATOM 1181 C C . ILE A 1 155 ? -3.467 13.178 15.143 1.00 90.75 155 ILE A C 1
ATOM 1183 O O . ILE A 1 155 ? -4.101 12.187 15.515 1.00 90.75 155 ILE A O 1
ATOM 1187 N N . GLY A 1 156 ? -2.195 13.395 15.489 1.00 77.56 156 GLY A N 1
ATOM 1188 C CA . GLY A 1 156 ? -1.442 12.500 16.367 1.00 77.56 156 GLY A CA 1
ATOM 1189 C C . GLY A 1 156 ? -1.176 11.135 15.729 1.00 77.56 156 GLY A C 1
ATOM 1190 O O . GLY A 1 156 ? -1.634 10.108 16.230 1.00 77.56 156 GLY A O 1
ATOM 1191 N N . GLY A 1 157 ? -0.450 11.125 14.609 1.00 66.69 157 GLY A N 1
ATOM 1192 C CA . GLY A 1 157 ? 0.031 9.898 13.974 1.00 66.69 157 GLY A CA 1
ATOM 1193 C C . GLY A 1 157 ? 1.305 9.370 14.633 1.00 66.69 157 GLY A C 1
ATOM 1194 O O . GLY A 1 157 ? 2.186 10.135 15.023 1.00 66.69 157 GLY A O 1
ATOM 1195 N N . VAL A 1 158 ? 1.433 8.047 14.735 1.00 58.97 158 VAL A N 1
ATOM 1196 C CA . VAL A 1 158 ? 2.723 7.427 15.058 1.00 58.97 158 VAL A CA 1
ATOM 1197 C C . VAL A 1 158 ? 3.549 7.443 13.780 1.00 58.97 158 VAL A C 1
ATOM 1199 O O . VAL A 1 158 ? 3.199 6.755 12.819 1.00 58.97 158 VAL A O 1
ATOM 1202 N N . ALA A 1 159 ? 4.631 8.226 13.760 1.00 54.12 159 ALA A N 1
ATOM 1203 C CA . ALA A 1 159 ? 5.593 8.160 12.669 1.00 54.12 159 ALA A CA 1
ATOM 1204 C C . ALA A 1 159 ? 6.030 6.693 12.510 1.00 54.12 159 ALA A C 1
ATOM 1206 O O . ALA A 1 159 ? 6.414 6.070 13.509 1.00 54.12 159 ALA A O 1
ATOM 1207 N N . PRO A 1 160 ? 5.936 6.105 11.304 1.00 53.81 160 PRO A N 1
ATOM 1208 C CA . PRO A 1 160 ? 6.420 4.751 11.109 1.00 53.81 160 PRO A CA 1
ATOM 1209 C C . PRO A 1 160 ? 7.889 4.699 11.554 1.00 53.81 160 PRO A C 1
ATOM 1211 O O . PRO A 1 160 ? 8.624 5.660 11.306 1.00 53.81 160 PRO A O 1
ATOM 1214 N N . PRO A 1 161 ? 8.330 3.622 12.230 1.00 50.25 161 PRO A N 1
ATOM 1215 C CA . PRO A 1 161 ? 9.723 3.502 12.628 1.00 50.25 161 PRO A CA 1
ATOM 1216 C C . PRO A 1 161 ? 10.627 3.758 11.416 1.00 50.25 161 PRO A C 1
ATOM 1218 O O . PRO A 1 161 ? 10.430 3.151 10.365 1.00 50.25 161 PRO A O 1
ATOM 1221 N N . ALA A 1 162 ? 11.621 4.640 11.568 1.00 45.25 162 ALA A N 1
ATOM 1222 C CA . ALA A 1 162 ? 12.577 5.001 10.512 1.00 45.25 162 ALA A CA 1
ATOM 1223 C C . ALA A 1 162 ? 13.423 3.811 10.016 1.00 45.25 162 ALA A C 1
ATOM 1225 O O . ALA A 1 162 ? 14.141 3.911 9.022 1.00 45.25 162 ALA A O 1
ATOM 1226 N N . ALA A 1 163 ? 13.354 2.677 10.716 1.00 44.69 163 ALA A N 1
ATOM 1227 C CA . ALA A 1 163 ? 14.001 1.451 10.311 1.00 44.69 163 ALA A CA 1
ATOM 1228 C C . ALA A 1 163 ? 13.292 0.891 9.073 1.00 44.69 163 ALA A C 1
ATOM 1230 O O . ALA A 1 163 ? 12.221 0.290 9.146 1.00 44.69 163 ALA A O 1
ATOM 1231 N N . PHE A 1 164 ? 13.930 1.051 7.919 1.00 50.47 164 PHE A N 1
ATOM 1232 C CA . PHE A 1 164 ? 13.781 0.098 6.832 1.00 50.47 164 PHE A CA 1
ATOM 1233 C C . PHE A 1 164 ? 14.231 -1.246 7.389 1.00 50.47 164 PHE A C 1
ATOM 1235 O O . PHE A 1 164 ? 15.417 -1.470 7.605 1.00 50.47 164 PHE A O 1
ATOM 1242 N N . LEU A 1 165 ? 13.266 -2.089 7.744 1.00 46.38 165 LEU A N 1
ATOM 1243 C CA . LEU A 1 165 ? 13.508 -3.370 8.394 1.00 46.38 165 LEU A CA 1
ATOM 1244 C C . LEU A 1 165 ? 14.028 -4.363 7.349 1.00 46.38 165 LEU A C 1
ATOM 1246 O O . LEU A 1 165 ? 13.347 -5.324 7.008 1.00 46.38 165 LEU A O 1
ATOM 1250 N N . THR A 1 166 ? 15.236 -4.115 6.839 1.00 40.50 166 THR A N 1
ATOM 1251 C CA . THR A 1 166 ? 16.008 -5.064 6.029 1.00 40.50 166 THR A CA 1
ATOM 1252 C C . THR A 1 166 ? 16.311 -6.347 6.803 1.00 40.50 166 THR A C 1
ATOM 1254 O O . THR A 1 166 ? 16.523 -7.380 6.180 1.00 40.50 166 THR A O 1
ATOM 1257 N N . ASP A 1 167 ? 16.209 -6.306 8.138 1.00 38.91 167 ASP A N 1
ATOM 1258 C CA . ASP A 1 167 ? 16.586 -7.402 9.034 1.00 38.91 167 ASP A CA 1
ATOM 1259 C C . ASP A 1 167 ? 15.449 -7.896 9.942 1.00 38.91 167 ASP A C 1
ATOM 1261 O O . ASP A 1 167 ? 15.705 -8.581 10.931 1.00 38.91 167 ASP A O 1
ATOM 1265 N N . LEU A 1 168 ? 14.171 -7.616 9.633 1.00 44.88 168 LEU A N 1
ATOM 1266 C CA . LEU A 1 168 ? 13.097 -8.409 10.250 1.00 44.88 168 LEU A CA 1
ATOM 1267 C C . LEU A 1 168 ? 13.066 -9.803 9.611 1.00 44.88 168 LEU A C 1
ATOM 1269 O O . LEU A 1 168 ? 12.129 -10.162 8.890 1.00 44.88 168 LEU A O 1
ATOM 1273 N N . GLU A 1 169 ? 14.078 -10.610 9.924 1.00 45.84 169 GLU A N 1
ATOM 1274 C CA . GLU A 1 169 ? 13.935 -12.055 10.013 1.00 45.84 169 GLU A CA 1
ATOM 1275 C C . GLU A 1 169 ? 12.899 -12.332 11.100 1.00 45.84 169 GLU A C 1
ATOM 1277 O O . GLU A 1 169 ? 13.196 -12.501 12.281 1.00 45.84 169 GLU A O 1
ATOM 1282 N N . ARG A 1 170 ? 11.622 -12.305 10.727 1.00 51.28 170 ARG A N 1
ATOM 1283 C CA . ARG A 1 170 ? 10.592 -12.735 11.659 1.00 51.28 170 ARG A CA 1
ATOM 1284 C C . ARG A 1 170 ? 10.496 -14.238 11.617 1.00 51.28 170 ARG A C 1
ATOM 1286 O O . ARG A 1 170 ? 10.116 -14.817 10.599 1.00 51.28 170 ARG A O 1
ATOM 1293 N N . GLY A 1 171 ? 10.749 -14.822 12.782 1.00 51.44 171 GLY A N 1
ATOM 1294 C CA . GLY A 1 171 ? 10.304 -16.158 13.122 1.00 51.44 171 GLY A CA 1
ATOM 1295 C C . GLY A 1 171 ? 8.836 -16.380 12.758 1.00 51.44 171 GLY A C 1
ATOM 1296 O O . GLY A 1 171 ? 8.044 -15.449 12.573 1.00 51.44 171 GLY A O 1
ATOM 1297 N N . THR A 1 172 ? 8.490 -17.654 12.624 1.00 54.62 172 THR A N 1
ATOM 1298 C CA . THR A 1 172 ? 7.159 -18.153 12.290 1.00 54.62 172 THR A CA 1
ATOM 1299 C C . THR A 1 172 ? 6.071 -17.415 13.074 1.00 54.62 172 THR A C 1
ATOM 1301 O O . THR A 1 172 ? 5.830 -17.703 14.241 1.00 54.62 172 THR A O 1
ATOM 1304 N N . ARG A 1 173 ? 5.382 -16.469 12.422 1.00 74.00 173 ARG A N 1
ATOM 1305 C CA . ARG A 1 173 ? 4.178 -15.839 12.982 1.00 74.00 173 ARG A CA 1
ATOM 1306 C C . ARG A 1 173 ? 3.100 -16.890 13.176 1.00 74.00 173 ARG A C 1
ATOM 1308 O O . ARG A 1 173 ? 2.917 -17.726 12.280 1.00 74.00 173 ARG A O 1
ATOM 1315 N N . ASP A 1 174 ? 2.398 -16.828 14.301 1.00 86.25 174 ASP A N 1
ATOM 1316 C CA . ASP A 1 174 ? 1.320 -17.763 14.598 1.00 86.25 174 ASP A CA 1
ATOM 1317 C C . ASP A 1 174 ? 0.123 -17.572 13.629 1.00 86.25 174 ASP A C 1
ATOM 1319 O O . ASP A 1 174 ? 0.028 -16.556 12.924 1.00 86.25 174 ASP A O 1
ATOM 1323 N N . PRO A 1 175 ? -0.782 -18.562 13.516 1.00 89.75 175 PRO A N 1
ATOM 1324 C CA . PRO A 1 175 ? -1.922 -18.482 12.600 1.00 89.75 175 PRO A CA 1
ATOM 1325 C C . PRO A 1 175 ? -2.882 -17.314 12.877 1.00 89.75 175 PRO A C 1
ATOM 1327 O O . PRO A 1 175 ? -3.511 -16.806 11.943 1.00 89.75 175 PRO A O 1
ATOM 1330 N N . VAL A 1 176 ? -2.983 -16.870 14.135 1.00 91.94 176 VAL A N 1
ATOM 1331 C CA . VAL A 1 176 ? -3.848 -15.754 14.544 1.00 91.94 176 VAL A CA 1
ATOM 1332 C C . VAL A 1 176 ? -3.289 -14.453 13.980 1.00 91.94 176 VAL A C 1
ATOM 1334 O O . VAL A 1 176 ? -4.009 -13.726 13.295 1.00 91.94 176 VAL A O 1
ATOM 1337 N N . ASP A 1 177 ? -1.995 -14.198 14.171 1.00 91.12 177 ASP A N 1
ATOM 1338 C CA . ASP A 1 177 ? -1.327 -13.007 13.650 1.00 91.12 177 ASP A CA 1
ATOM 1339 C C . ASP A 1 177 ? -1.388 -12.968 12.119 1.00 91.12 177 ASP A C 1
ATOM 1341 O O . ASP A 1 177 ? -1.701 -11.930 11.541 1.00 91.12 177 ASP A O 1
ATOM 1345 N N . ARG A 1 178 ? -1.177 -14.105 11.438 1.00 88.62 178 ARG A N 1
ATOM 1346 C CA . ARG A 1 178 ? -1.323 -14.191 9.970 1.00 88.62 178 ARG A CA 1
ATOM 1347 C C . ARG A 1 178 ? -2.729 -13.828 9.501 1.00 88.62 178 ARG A C 1
ATOM 1349 O O . ARG A 1 178 ? -2.872 -13.162 8.478 1.00 88.62 178 ARG A O 1
ATOM 1356 N N . THR A 1 179 ? -3.751 -14.262 10.235 1.00 92.25 179 THR A N 1
ATOM 1357 C CA . THR A 1 179 ? -5.149 -13.948 9.919 1.00 92.25 179 THR A CA 1
ATOM 1358 C C . THR A 1 179 ? -5.420 -12.461 10.117 1.00 92.25 179 THR A C 1
ATOM 1360 O O . THR A 1 179 ? -5.908 -11.810 9.200 1.00 92.25 179 THR A O 1
ATOM 1363 N N . ILE A 1 180 ? -5.002 -11.891 11.251 1.00 93.38 180 ILE A N 1
ATOM 1364 C CA . ILE A 1 180 ? -5.132 -10.453 11.533 1.00 93.38 180 ILE A CA 1
ATOM 1365 C C . ILE A 1 180 ? -4.436 -9.607 10.458 1.00 93.38 180 ILE A C 1
ATOM 1367 O O . ILE A 1 180 ? -5.014 -8.640 9.966 1.00 93.38 180 ILE A O 1
ATOM 1371 N N . ILE A 1 181 ? -3.211 -9.974 10.071 1.00 89.69 181 ILE A N 1
ATOM 1372 C CA . ILE A 1 181 ? -2.451 -9.271 9.030 1.00 89.69 181 ILE A CA 1
ATOM 1373 C C . ILE A 1 181 ? -3.201 -9.314 7.700 1.00 89.69 181 ILE A C 1
ATOM 1375 O O . ILE A 1 181 ? -3.354 -8.272 7.072 1.00 89.69 181 ILE A O 1
ATOM 1379 N N . ARG A 1 182 ? -3.696 -10.487 7.284 1.00 88.81 182 ARG A N 1
ATOM 1380 C CA . ARG A 1 182 ? -4.428 -10.647 6.019 1.00 88.81 182 ARG A CA 1
ATOM 1381 C C . ARG A 1 182 ? -5.674 -9.762 5.967 1.00 88.81 182 ARG A C 1
ATOM 1383 O O . ARG A 1 182 ? -5.881 -9.074 4.973 1.00 88.81 182 ARG A O 1
ATOM 1390 N N . GLU A 1 183 ? -6.462 -9.744 7.038 1.00 93.00 183 GLU A N 1
ATOM 1391 C CA . GLU A 1 183 ? -7.658 -8.898 7.136 1.00 93.00 183 GLU A CA 1
ATOM 1392 C C . GLU A 1 183 ? -7.299 -7.406 7.073 1.00 93.00 183 GLU A C 1
ATOM 1394 O O . GLU A 1 183 ? -7.937 -6.636 6.357 1.00 93.00 183 GLU A O 1
ATOM 1399 N N . LEU A 1 184 ? -6.232 -6.988 7.763 1.00 92.12 184 LEU A N 1
ATOM 1400 C CA . LEU A 1 184 ? -5.767 -5.600 7.736 1.00 92.12 184 LEU A CA 1
ATOM 1401 C C . LEU A 1 184 ? -5.154 -5.194 6.387 1.00 92.12 184 LEU A C 1
ATOM 1403 O O . LEU A 1 184 ? -5.260 -4.031 6.005 1.00 92.12 184 LEU A O 1
ATOM 1407 N N . MET A 1 185 ? -4.523 -6.116 5.655 1.00 87.94 185 MET A N 1
ATOM 1408 C CA . MET A 1 185 ? -4.042 -5.870 4.288 1.00 87.94 185 MET A CA 1
ATOM 1409 C C . MET A 1 185 ? -5.208 -5.602 3.329 1.00 87.94 185 MET A C 1
ATOM 1411 O O . MET A 1 185 ? -5.090 -4.770 2.434 1.00 87.94 185 MET A O 1
ATOM 1415 N N . GLN A 1 186 ? -6.352 -6.257 3.529 1.00 88.38 186 GLN A N 1
ATOM 1416 C CA . GLN A 1 186 ? -7.555 -5.991 2.736 1.00 88.38 186 GLN A CA 1
ATOM 1417 C C . GLN A 1 186 ? -8.244 -4.692 3.167 1.00 88.38 186 GLN A C 1
ATOM 1419 O O . GLN A 1 186 ? -8.638 -3.888 2.327 1.00 88.38 186 GLN A O 1
ATOM 1424 N N . ASN A 1 187 ? -8.376 -4.474 4.476 1.00 91.38 187 ASN A N 1
ATOM 1425 C CA . ASN A 1 187 ? -8.974 -3.272 5.041 1.00 91.38 187 ASN A CA 1
ATOM 1426 C C . ASN A 1 187 ? -8.286 -2.890 6.357 1.00 91.38 187 ASN A C 1
ATOM 1428 O O . ASN A 1 187 ? -8.612 -3.392 7.433 1.00 91.38 187 ASN A O 1
ATOM 1432 N N . GLY A 1 188 ? -7.385 -1.914 6.299 1.00 91.56 188 GLY A N 1
ATOM 1433 C CA . GLY A 1 188 ? -6.616 -1.431 7.446 1.00 91.56 188 GLY A CA 1
ATOM 1434 C C . GLY A 1 188 ? -7.463 -0.753 8.529 1.00 91.56 188 GLY A C 1
ATOM 1435 O O . GLY A 1 188 ? -6.985 -0.574 9.653 1.00 91.56 188 GLY A O 1
ATOM 1436 N N . ARG A 1 189 ? -8.724 -0.407 8.231 1.00 92.56 189 ARG A N 1
ATOM 1437 C CA . ARG A 1 189 ? -9.688 0.182 9.176 1.00 92.56 189 ARG A CA 1
ATOM 1438 C C . ARG A 1 189 ? -10.649 -0.836 9.788 1.00 92.56 189 ARG A C 1
ATOM 1440 O O . ARG A 1 189 ? -11.504 -0.438 10.578 1.00 92.56 189 ARG A O 1
ATOM 1447 N N . VAL A 1 190 ? -10.512 -2.131 9.488 1.00 93.94 190 VAL A N 1
ATOM 1448 C CA . VAL A 1 190 ? -11.363 -3.165 10.093 1.00 93.94 190 VAL A CA 1
ATOM 1449 C C . VAL A 1 190 ? -11.302 -3.105 11.630 1.00 93.94 190 VAL A C 1
ATOM 1451 O O . VAL A 1 190 ? -10.243 -2.901 12.248 1.00 93.94 190 VAL A O 1
ATOM 1454 N N . GLY A 1 191 ? -12.477 -3.217 12.255 1.00 93.19 191 GLY A N 1
ATOM 1455 C CA . GLY A 1 191 ? -12.642 -3.125 13.703 1.00 93.19 191 GLY A CA 1
ATOM 1456 C C . GLY A 1 191 ? -12.091 -4.350 14.436 1.00 93.19 191 GLY A C 1
ATOM 1457 O O . GLY A 1 191 ? -12.108 -5.464 13.912 1.00 93.19 191 GLY A O 1
ATOM 1458 N N . THR A 1 192 ? -11.644 -4.161 15.680 1.00 93.38 192 THR A N 1
ATOM 1459 C CA . THR A 1 192 ? -11.084 -5.244 16.511 1.00 93.38 192 THR A CA 1
ATOM 1460 C C . THR A 1 192 ? -12.074 -6.376 16.755 1.00 93.38 192 THR A C 1
ATOM 1462 O O . THR A 1 192 ? -11.664 -7.530 16.785 1.00 93.38 192 THR A O 1
ATOM 1465 N N . THR A 1 193 ? -13.368 -6.075 16.864 1.00 96.38 193 THR A N 1
ATOM 1466 C CA . THR A 1 193 ? -14.430 -7.078 17.029 1.00 96.38 193 THR A CA 1
ATOM 1467 C C . THR A 1 193 ? -14.532 -8.011 15.819 1.00 96.38 193 THR A C 1
ATOM 1469 O O . THR A 1 193 ? -14.621 -9.227 15.975 1.00 96.38 193 THR A O 1
ATOM 1472 N N . ALA A 1 194 ? -14.465 -7.464 14.601 1.00 96.81 194 ALA A N 1
ATOM 1473 C CA . ALA A 1 194 ? -14.493 -8.263 13.377 1.00 96.81 194 ALA A CA 1
ATOM 1474 C C . ALA A 1 194 ? -13.222 -9.114 13.240 1.00 96.81 194 ALA A C 1
ATOM 1476 O O . ALA A 1 194 ? -13.322 -10.309 12.971 1.00 96.81 194 ALA A O 1
ATOM 1477 N N . LEU A 1 195 ? -12.050 -8.531 13.521 1.00 96.44 195 LEU A N 1
ATOM 1478 C CA . LEU A 1 195 ? -10.776 -9.259 13.555 1.00 96.44 195 LEU A CA 1
ATOM 1479 C C . LEU A 1 195 ? -10.802 -10.425 14.546 1.00 96.44 195 LEU A C 1
ATOM 1481 O O . LEU A 1 195 ? -10.359 -11.520 14.219 1.00 96.44 195 LEU A O 1
ATOM 1485 N N . ALA A 1 196 ? -11.337 -10.198 15.746 1.00 96.75 196 ALA A N 1
ATOM 1486 C CA . ALA A 1 196 ? -11.450 -11.207 16.791 1.00 96.75 196 ALA A CA 1
ATOM 1487 C C . ALA A 1 196 ? -12.315 -12.389 16.343 1.00 96.75 196 ALA A C 1
ATOM 1489 O O . ALA A 1 196 ? -11.904 -13.541 16.480 1.00 96.75 196 ALA A O 1
ATOM 1490 N N . ARG A 1 197 ? -13.468 -12.095 15.727 1.00 97.25 197 ARG A N 1
ATOM 1491 C CA . ARG A 1 197 ? -14.365 -13.105 15.158 1.00 97.25 197 ARG A CA 1
ATOM 1492 C C . ARG A 1 197 ? -13.677 -13.924 14.067 1.00 97.25 197 ARG A C 1
ATOM 1494 O O . ARG A 1 197 ? -13.734 -15.146 14.121 1.00 97.25 197 ARG A O 1
ATOM 1501 N N . THR A 1 198 ? -13.019 -13.274 13.107 1.00 96.56 198 THR A N 1
ATOM 1502 C CA . THR A 1 198 ? -12.350 -13.969 11.994 1.00 96.56 198 THR A CA 1
ATOM 1503 C C . THR A 1 198 ? -11.149 -14.792 12.463 1.00 96.56 198 THR A C 1
ATOM 1505 O O . THR A 1 198 ? -10.921 -15.889 11.963 1.00 96.56 198 THR A O 1
ATOM 1508 N N . ALA A 1 199 ? -10.389 -14.296 13.442 1.00 95.31 199 ALA A N 1
ATOM 1509 C CA . ALA A 1 199 ? -9.204 -14.975 13.962 1.00 95.31 199 ALA A CA 1
ATOM 1510 C C . ALA A 1 199 ? -9.500 -15.990 15.086 1.00 95.31 199 ALA A C 1
ATOM 1512 O O . ALA A 1 199 ? -8.578 -16.661 15.546 1.00 95.31 199 ALA A O 1
ATOM 1513 N N . GLY A 1 200 ? -10.755 -16.104 15.539 1.00 96.56 200 GLY A N 1
ATOM 1514 C CA . GLY A 1 200 ? -11.168 -17.060 16.571 1.00 96.56 200 GLY A CA 1
ATOM 1515 C C . GLY A 1 200 ? -10.645 -16.741 17.976 1.00 96.56 200 GLY A C 1
ATOM 1516 O O . GLY A 1 200 ? -10.328 -17.653 18.735 1.00 96.56 200 GLY A O 1
ATOM 1517 N N . VAL A 1 201 ? -10.521 -15.457 18.331 1.00 97.62 201 VAL A N 1
ATOM 1518 C CA . VAL A 1 201 ? -9.996 -15.006 19.636 1.00 97.62 201 VAL A CA 1
ATOM 1519 C C . VAL A 1 201 ? -10.912 -13.974 20.295 1.00 97.62 201 VAL A C 1
ATOM 1521 O O . VAL A 1 201 ? -11.831 -13.454 19.671 1.00 97.62 201 VAL A O 1
ATOM 1524 N N . SER A 1 202 ? -10.658 -13.641 21.565 1.00 97.75 202 SER A N 1
ATOM 1525 C CA . SER A 1 202 ? -11.374 -12.546 22.234 1.00 97.75 202 SER A CA 1
ATOM 1526 C C . SER A 1 202 ? -11.016 -11.181 21.631 1.00 97.75 202 SER A C 1
ATOM 1528 O O . SER A 1 202 ? -9.908 -10.979 21.124 1.00 97.75 202 SER A O 1
ATOM 1530 N N . GLU A 1 203 ? -11.915 -10.200 21.747 1.00 97.44 203 GLU A N 1
ATOM 1531 C CA . GLU A 1 203 ? -11.650 -8.838 21.267 1.00 97.44 203 GLU A CA 1
ATOM 1532 C C . GLU A 1 203 ? -10.444 -8.189 21.964 1.00 97.44 203 GLU A C 1
ATOM 1534 O O . GLU A 1 203 ? -9.633 -7.521 21.319 1.00 97.44 203 GLU A O 1
ATOM 1539 N N . ALA A 1 204 ? -10.275 -8.436 23.267 1.00 96.88 204 ALA A N 1
ATOM 1540 C CA . ALA A 1 204 ? -9.112 -7.971 24.017 1.00 96.88 204 ALA A CA 1
ATOM 1541 C C . ALA A 1 204 ? -7.807 -8.577 23.471 1.00 96.88 204 ALA A C 1
ATOM 1543 O O . ALA A 1 204 ? -6.811 -7.868 23.308 1.00 96.88 204 ALA A O 1
ATOM 1544 N N . THR A 1 205 ? -7.823 -9.868 23.121 1.00 96.38 205 THR A N 1
ATOM 1545 C CA . THR A 1 205 ? -6.681 -10.549 22.499 1.00 96.38 205 THR A CA 1
ATOM 1546 C C . THR A 1 205 ? -6.368 -9.959 21.127 1.00 96.38 205 THR A C 1
ATOM 1548 O O . THR A 1 205 ? -5.213 -9.616 20.884 1.00 96.38 205 THR A O 1
ATOM 1551 N N . ALA A 1 206 ? -7.368 -9.789 20.255 1.00 96.38 206 ALA A N 1
ATOM 1552 C CA . ALA A 1 206 ? -7.177 -9.206 18.927 1.00 96.38 206 ALA A CA 1
ATOM 1553 C C . ALA A 1 206 ? -6.600 -7.785 19.008 1.00 96.38 206 ALA A C 1
ATOM 1555 O O . ALA A 1 206 ? -5.620 -7.484 18.332 1.00 96.38 206 ALA A O 1
ATOM 1556 N N . ARG A 1 207 ? -7.139 -6.934 19.894 1.00 94.88 207 ARG A N 1
ATOM 1557 C CA . ARG A 1 207 ? -6.622 -5.577 20.135 1.00 94.88 207 ARG A CA 1
ATOM 1558 C C . ARG A 1 207 ? -5.151 -5.596 20.550 1.00 94.88 207 ARG A C 1
ATOM 1560 O O . ARG A 1 207 ? -4.348 -4.870 19.971 1.00 94.88 207 ARG A O 1
ATOM 1567 N N . ARG A 1 208 ? -4.793 -6.450 21.516 1.00 94.94 208 ARG A N 1
ATOM 1568 C CA . ARG A 1 208 ? -3.406 -6.595 21.984 1.00 94.94 208 ARG A CA 1
ATOM 1569 C C . ARG A 1 208 ? -2.471 -7.041 20.859 1.00 94.94 208 ARG A C 1
ATOM 1571 O O . ARG A 1 208 ? -1.387 -6.485 20.730 1.00 94.94 208 ARG A O 1
ATOM 1578 N N . ARG A 1 209 ? -2.891 -8.012 20.039 1.00 93.31 209 ARG A N 1
ATOM 1579 C CA . ARG A 1 209 ? -2.104 -8.505 18.896 1.00 93.31 209 ARG A CA 1
ATOM 1580 C C . ARG A 1 209 ? -1.909 -7.427 17.835 1.00 93.31 209 ARG A C 1
ATOM 1582 O O . ARG A 1 209 ? -0.781 -7.199 17.430 1.00 93.31 209 ARG A O 1
ATOM 1589 N N . VAL A 1 210 ? -2.963 -6.711 17.440 1.00 92.12 210 VAL A N 1
ATOM 1590 C CA . VAL A 1 210 ? -2.853 -5.591 16.485 1.00 92.12 210 VAL A CA 1
ATOM 1591 C C . VAL A 1 210 ? -1.862 -4.542 16.984 1.00 92.12 210 VAL A C 1
ATOM 1593 O O . VAL A 1 210 ? -0.998 -4.114 16.223 1.00 92.12 210 VAL A O 1
ATOM 1596 N N . GLN A 1 211 ? -1.950 -4.164 18.262 1.00 89.81 211 GLN A N 1
ATOM 1597 C CA . GLN A 1 211 ? -1.034 -3.188 18.843 1.00 89.81 211 GLN A CA 1
ATOM 1598 C C . GLN A 1 211 ? 0.415 -3.686 18.829 1.00 89.81 211 GLN A C 1
ATOM 1600 O O . GLN A 1 211 ? 1.293 -2.943 18.407 1.00 89.81 211 GLN A O 1
ATOM 1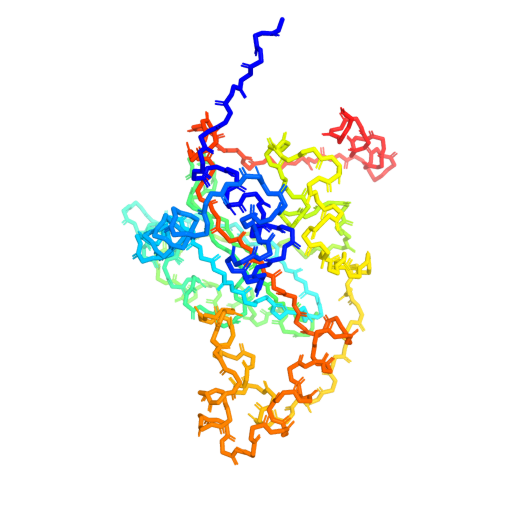605 N N . ALA A 1 212 ? 0.663 -4.939 19.226 1.00 87.94 212 ALA A N 1
ATOM 1606 C CA . ALA A 1 212 ? 1.996 -5.538 19.167 1.00 87.94 212 ALA A CA 1
ATOM 1607 C C . ALA A 1 212 ? 2.545 -5.545 17.731 1.00 87.94 212 ALA A C 1
ATOM 1609 O O . ALA A 1 212 ? 3.645 -5.061 17.488 1.00 87.94 212 ALA A O 1
ATOM 1610 N N . LEU A 1 213 ? 1.732 -5.971 16.756 1.00 86.75 213 LEU A N 1
ATOM 1611 C CA . LEU A 1 213 ? 2.111 -5.997 15.343 1.00 86.75 213 LEU A CA 1
ATOM 1612 C C . LEU A 1 213 ? 2.466 -4.604 14.800 1.00 86.75 213 LEU A C 1
ATOM 1614 O O . LEU A 1 213 ? 3.339 -4.504 13.943 1.00 86.75 213 LEU A O 1
ATOM 1618 N N . LEU A 1 214 ? 1.806 -3.540 15.261 1.00 83.38 214 LEU A N 1
ATOM 1619 C CA . LEU A 1 214 ? 2.127 -2.163 14.875 1.00 83.38 214 LEU A CA 1
ATOM 1620 C C . LEU A 1 214 ? 3.381 -1.648 15.594 1.00 83.38 214 LEU A C 1
ATOM 1622 O O . LEU A 1 214 ? 4.274 -1.099 14.953 1.00 83.38 214 LEU A O 1
ATOM 1626 N N . THR A 1 215 ? 3.468 -1.845 16.911 1.00 82.44 215 THR A N 1
ATOM 1627 C CA . THR A 1 215 ? 4.574 -1.355 17.748 1.00 82.44 215 THR A CA 1
ATOM 1628 C C . THR A 1 215 ? 5.901 -2.039 17.417 1.00 82.44 215 THR A C 1
ATOM 1630 O O . THR A 1 215 ? 6.932 -1.378 17.383 1.00 82.44 215 THR A O 1
ATOM 1633 N N . GLU A 1 216 ? 5.886 -3.329 17.085 1.00 80.06 216 GLU A N 1
ATOM 1634 C CA . GLU A 1 216 ? 7.064 -4.080 16.624 1.00 80.06 216 GLU A CA 1
ATOM 1635 C C . GLU A 1 216 ? 7.467 -3.729 15.175 1.00 80.06 216 GLU A C 1
ATOM 1637 O O . GLU A 1 216 ? 8.352 -4.359 14.596 1.00 80.06 216 GLU A O 1
ATOM 1642 N N . GLY A 1 217 ? 6.786 -2.766 14.536 1.00 75.88 217 GLY A N 1
ATOM 1643 C CA . GLY A 1 217 ? 6.988 -2.414 13.126 1.00 75.88 217 GLY A CA 1
ATOM 1644 C C . GLY A 1 217 ? 6.598 -3.548 12.184 1.00 75.88 217 GLY A C 1
ATOM 1645 O O . GLY A 1 217 ? 7.018 -3.605 11.026 1.00 75.88 217 GLY A O 1
ATOM 1646 N N . ALA A 1 218 ? 5.819 -4.501 12.683 1.00 79.38 218 ALA A N 1
ATOM 1647 C CA . ALA A 1 218 ? 5.647 -5.770 12.034 1.00 79.38 218 ALA A CA 1
ATOM 1648 C C . ALA A 1 218 ? 4.577 -5.718 10.918 1.00 79.38 218 ALA A C 1
ATOM 1650 O O . ALA A 1 218 ? 4.612 -6.475 9.936 1.00 79.38 218 ALA A O 1
ATOM 1651 N N . ILE A 1 219 ? 3.654 -4.779 11.055 1.00 81.31 219 ILE A N 1
ATOM 1652 C CA . ILE A 1 219 ? 2.862 -4.187 9.985 1.00 81.31 219 ILE A CA 1
ATOM 1653 C C . ILE A 1 219 ? 2.926 -2.666 10.123 1.00 81.31 219 ILE A C 1
ATOM 1655 O O . ILE A 1 219 ? 3.142 -2.142 11.213 1.00 81.31 219 ILE A O 1
ATOM 1659 N N . SER A 1 220 ? 2.680 -1.957 9.032 1.00 81.62 220 SER A N 1
ATOM 1660 C CA . SER A 1 220 ? 2.428 -0.515 9.042 1.00 81.62 220 SER A CA 1
ATOM 1661 C C . SER A 1 220 ? 1.151 -0.223 8.276 1.00 81.62 220 SER A C 1
ATOM 1663 O O . SER A 1 220 ? 0.930 -0.816 7.222 1.00 81.62 220 SER A O 1
ATOM 1665 N N . LEU A 1 221 ? 0.332 0.698 8.768 1.00 84.25 221 LEU A N 1
ATOM 1666 C CA . LEU A 1 221 ? -0.842 1.152 8.032 1.00 84.25 221 LEU A CA 1
ATOM 1667 C C . LEU A 1 221 ? -0.427 2.177 6.982 1.00 84.25 221 LEU A C 1
ATOM 1669 O O . LEU A 1 221 ? 0.449 3.005 7.216 1.00 84.25 221 LEU A O 1
ATOM 1673 N N . ARG A 1 222 ? -1.059 2.100 5.818 1.00 85.50 222 ARG A N 1
ATOM 1674 C CA . ARG A 1 222 ? -0.819 2.975 4.682 1.00 85.50 222 ARG A CA 1
ATOM 1675 C C . ARG A 1 222 ? -2.146 3.410 4.095 1.00 85.50 222 ARG A C 1
ATOM 1677 O O . ARG A 1 222 ? -3.075 2.612 3.973 1.00 85.50 222 ARG A O 1
ATOM 1684 N N . VAL A 1 223 ? -2.192 4.667 3.679 1.00 88.31 223 VAL A N 1
ATOM 1685 C CA . VAL A 1 223 ? -3.264 5.184 2.837 1.00 88.31 223 VAL A CA 1
ATOM 1686 C C . VAL A 1 223 ? -2.792 5.171 1.395 1.00 88.31 223 VAL A C 1
ATOM 1688 O O . VAL A 1 223 ? -1.779 5.778 1.049 1.00 88.31 223 VAL A O 1
ATOM 1691 N N . VAL A 1 224 ? -3.513 4.428 0.568 1.00 87.81 224 VAL A N 1
ATOM 1692 C CA . VAL A 1 224 ? -3.364 4.419 -0.881 1.00 87.81 224 VAL A CA 1
ATOM 1693 C C . VAL A 1 224 ? -4.367 5.419 -1.429 1.00 87.81 224 VAL A C 1
ATOM 1695 O O . VAL A 1 224 ? -5.556 5.348 -1.121 1.00 87.81 224 VAL A O 1
ATOM 1698 N N . VAL A 1 225 ? -3.874 6.369 -2.209 1.00 87.75 225 VAL A N 1
ATOM 1699 C CA . VAL A 1 225 ? -4.668 7.420 -2.835 1.00 87.75 225 VAL A CA 1
ATOM 1700 C C . VAL A 1 225 ? -4.176 7.614 -4.258 1.00 87.75 225 VAL A C 1
ATOM 1702 O O . VAL A 1 225 ? -2.974 7.560 -4.509 1.00 87.75 225 VAL A O 1
ATOM 1705 N N . ASP A 1 226 ? -5.108 7.862 -5.172 1.00 84.75 226 ASP A N 1
ATOM 1706 C CA . ASP A 1 226 ? -4.794 8.316 -6.523 1.00 84.75 226 ASP A CA 1
ATOM 1707 C C . ASP A 1 226 ? -4.188 9.741 -6.485 1.00 84.75 226 ASP A C 1
ATOM 1709 O O . ASP A 1 226 ? -4.888 10.685 -6.087 1.00 84.75 226 ASP A O 1
ATOM 1713 N N . PRO A 1 227 ? -2.924 9.949 -6.914 1.00 85.12 227 PRO A N 1
ATOM 1714 C CA . PRO A 1 227 ? -2.298 11.273 -6.959 1.00 85.12 227 PRO A CA 1
ATOM 1715 C C . PRO A 1 227 ? -3.099 12.319 -7.754 1.00 85.12 227 PRO A C 1
ATOM 1717 O O . PRO A 1 227 ? -3.005 13.521 -7.465 1.00 85.12 227 PRO A O 1
ATOM 1720 N N . ALA A 1 228 ? -3.956 11.896 -8.694 1.00 86.75 228 ALA A N 1
ATOM 1721 C CA . ALA A 1 228 ? -4.845 12.784 -9.436 1.00 86.75 228 ALA A CA 1
ATOM 1722 C C . ALA A 1 228 ? -5.830 13.533 -8.523 1.00 86.75 228 ALA A C 1
ATOM 1724 O O . ALA A 1 228 ? -6.237 14.651 -8.860 1.00 86.75 228 ALA A O 1
ATOM 1725 N N . LEU A 1 229 ? -6.153 12.991 -7.337 1.00 87.31 229 LEU A N 1
ATOM 1726 C CA . LEU A 1 229 ? -6.936 13.686 -6.310 1.00 87.31 229 LEU A CA 1
ATOM 1727 C C . LEU A 1 229 ? -6.269 15.001 -5.881 1.00 87.31 229 LEU A C 1
ATOM 1729 O O . LEU A 1 229 ? -6.969 15.961 -5.577 1.00 87.31 229 LEU A O 1
ATOM 1733 N N . PHE A 1 230 ? -4.938 15.083 -5.913 1.00 87.69 230 PHE A N 1
ATOM 1734 C CA . PHE A 1 230 ? -4.162 16.288 -5.591 1.00 87.69 230 PHE A CA 1
ATOM 1735 C C . PHE A 1 230 ? -3.764 17.100 -6.836 1.00 87.69 230 PHE A C 1
ATOM 1737 O O . PHE A 1 230 ? -2.993 18.061 -6.764 1.00 87.69 230 PHE A O 1
ATOM 1744 N N . GLY A 1 231 ? -4.318 16.748 -7.999 1.00 87.69 231 GLY A N 1
ATOM 1745 C CA . GLY A 1 231 ? -4.019 17.387 -9.277 1.00 87.69 231 GLY A CA 1
ATOM 1746 C C . GLY A 1 231 ? -2.695 16.942 -9.903 1.00 87.69 231 GLY A C 1
ATOM 1747 O O . GLY A 1 231 ? -2.262 17.570 -10.869 1.00 87.69 231 GLY A O 1
ATOM 1748 N N . LEU A 1 232 ? -2.065 15.883 -9.386 1.00 86.75 232 LEU A N 1
ATOM 1749 C CA . LEU A 1 232 ? -0.886 15.262 -9.986 1.00 86.75 232 LEU A CA 1
ATOM 1750 C C . LEU A 1 232 ? -1.353 14.237 -11.019 1.00 86.75 232 LEU A C 1
ATOM 1752 O O . LEU A 1 232 ? -1.759 13.133 -10.681 1.00 86.75 232 LEU A O 1
ATOM 1756 N N . ARG A 1 233 ? -1.366 14.638 -12.291 1.00 86.19 233 ARG A N 1
ATOM 1757 C CA . ARG A 1 233 ? -1.936 13.832 -13.389 1.00 86.19 233 ARG A CA 1
ATOM 1758 C C . ARG A 1 233 ? -0.926 12.932 -14.098 1.00 86.19 233 ARG A C 1
ATOM 1760 O O . ARG A 1 233 ? -1.310 12.197 -14.999 1.00 86.19 233 ARG A O 1
ATOM 1767 N N . ALA A 1 234 ? 0.346 13.034 -13.732 1.00 87.62 234 ALA A N 1
ATOM 1768 C CA . ALA A 1 234 ? 1.419 12.238 -14.299 1.00 87.62 234 ALA A CA 1
ATOM 1769 C C . ALA A 1 234 ? 2.283 11.686 -13.167 1.00 87.62 234 ALA A C 1
ATOM 1771 O O . ALA A 1 234 ? 2.688 12.427 -12.271 1.00 87.62 234 ALA A O 1
ATOM 1772 N N . GLU A 1 235 ? 2.568 10.393 -13.245 1.00 86.44 235 GLU A N 1
ATOM 1773 C CA . GLU A 1 235 ? 3.514 9.684 -12.394 1.00 86.44 235 GLU A CA 1
ATOM 1774 C C . GLU A 1 235 ? 4.560 9.042 -13.307 1.00 86.44 235 GLU A C 1
ATOM 1776 O O . GLU A 1 235 ? 4.240 8.583 -14.407 1.00 86.44 235 GLU A O 1
ATOM 1781 N N . ALA A 1 236 ? 5.820 9.047 -12.880 1.00 89.38 236 ALA A N 1
ATOM 1782 C CA . ALA A 1 236 ? 6.919 8.485 -13.648 1.00 89.38 236 ALA A CA 1
ATOM 1783 C C . ALA A 1 236 ? 7.786 7.603 -12.753 1.00 89.38 236 ALA A C 1
ATOM 1785 O O . ALA A 1 236 ? 8.159 7.996 -11.649 1.00 89.38 236 ALA A O 1
ATOM 1786 N N . MET A 1 237 ? 8.146 6.427 -13.265 1.00 90.25 237 MET A N 1
ATOM 1787 C CA . MET A 1 237 ? 9.120 5.539 -12.639 1.00 90.25 237 MET A CA 1
ATOM 1788 C C . MET A 1 237 ? 10.477 5.737 -13.317 1.00 90.25 237 MET A C 1
ATOM 1790 O O . MET A 1 237 ? 10.626 5.463 -14.509 1.00 90.25 237 MET A O 1
ATOM 1794 N N . LEU A 1 238 ? 11.469 6.217 -12.565 1.00 91.00 238 LEU A N 1
ATOM 1795 C CA . LEU A 1 238 ? 12.812 6.493 -13.077 1.00 91.00 238 LEU A CA 1
ATOM 1796 C C . LEU A 1 238 ? 13.799 5.426 -12.598 1.00 91.00 238 LEU A C 1
ATOM 1798 O O . LEU A 1 238 ? 13.972 5.218 -11.400 1.00 91.00 238 LEU A O 1
ATOM 1802 N N . PHE A 1 239 ? 14.496 4.786 -13.539 1.00 91.00 239 PHE A N 1
ATOM 1803 C CA . PHE A 1 239 ? 15.581 3.847 -13.249 1.00 91.00 239 PHE A CA 1
ATOM 1804 C C . PHE A 1 239 ? 16.918 4.501 -13.594 1.00 91.00 239 PHE A C 1
ATOM 1806 O O . PHE A 1 239 ? 17.225 4.703 -14.769 1.00 91.00 239 PHE A O 1
ATOM 1813 N N . ILE A 1 240 ? 17.719 4.828 -12.580 1.00 92.94 240 ILE A N 1
ATOM 1814 C CA . ILE A 1 240 ? 18.987 5.544 -12.759 1.00 92.94 240 ILE A CA 1
ATOM 1815 C C . ILE A 1 240 ? 20.157 4.592 -12.516 1.00 92.94 240 ILE A C 1
ATOM 1817 O O . ILE A 1 240 ? 20.260 3.965 -11.463 1.00 92.94 240 ILE A O 1
ATOM 1821 N N . LYS A 1 241 ? 21.074 4.511 -13.484 1.00 92.94 241 LYS A N 1
ATOM 1822 C CA . LYS A 1 241 ? 22.351 3.807 -13.337 1.00 92.94 241 LYS A CA 1
ATOM 1823 C C . LYS A 1 241 ? 23.451 4.827 -13.063 1.00 92.94 241 LYS A C 1
ATOM 1825 O O . LYS A 1 241 ? 23.639 5.751 -13.846 1.00 92.94 241 LYS A O 1
ATOM 1830 N N . THR A 1 242 ? 24.190 4.649 -11.973 1.00 95.19 242 THR A N 1
ATOM 1831 C CA . THR A 1 242 ? 25.292 5.541 -11.590 1.00 95.19 242 THR A CA 1
ATOM 1832 C C . THR A 1 242 ? 26.425 4.771 -10.909 1.00 95.19 242 THR A C 1
ATOM 1834 O O . THR A 1 242 ? 26.293 3.583 -10.610 1.00 95.19 242 THR A O 1
ATOM 1837 N N . GLN A 1 243 ? 27.559 5.435 -10.688 1.00 94.69 243 GLN A N 1
ATOM 1838 C CA . GLN A 1 243 ? 28.669 4.891 -9.905 1.00 94.69 243 GLN A CA 1
ATOM 1839 C C . GLN A 1 243 ? 28.304 4.856 -8.415 1.00 94.69 243 GLN A C 1
ATOM 1841 O O . GLN A 1 243 ?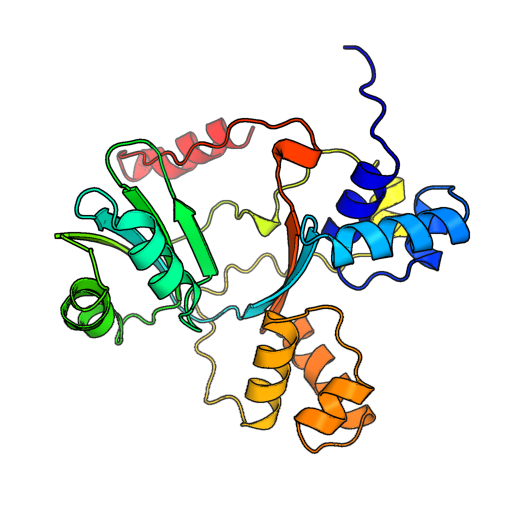 27.612 5.744 -7.920 1.00 94.69 243 GLN A O 1
ATOM 1846 N N . ARG A 1 244 ? 28.810 3.862 -7.672 1.00 91.12 244 ARG A N 1
ATOM 1847 C CA . ARG A 1 244 ? 28.457 3.655 -6.255 1.00 91.12 244 ARG A CA 1
ATOM 1848 C C . ARG A 1 244 ? 28.687 4.897 -5.384 1.00 91.12 244 ARG A C 1
ATOM 1850 O O . ARG A 1 244 ? 27.834 5.231 -4.580 1.00 91.12 244 ARG A O 1
ATOM 1857 N N . ASN A 1 245 ? 29.798 5.606 -5.580 1.00 94.94 245 ASN A N 1
ATOM 1858 C CA . ASN A 1 245 ? 30.147 6.831 -4.843 1.00 94.94 245 ASN A CA 1
ATOM 1859 C C . ASN A 1 245 ? 29.303 8.067 -5.218 1.00 94.94 245 ASN A C 1
ATOM 1861 O O . ASN A 1 245 ? 29.490 9.135 -4.640 1.00 94.94 245 ASN A O 1
ATOM 1865 N N . ARG A 1 246 ? 28.412 7.957 -6.211 1.00 95.62 246 ARG A N 1
ATOM 1866 C CA . ARG A 1 246 ? 27.494 9.021 -6.637 1.00 95.62 246 ARG A CA 1
ATOM 1867 C C . ARG A 1 246 ? 26.061 8.794 -6.162 1.00 95.62 246 ARG A C 1
ATOM 1869 O O . ARG A 1 246 ? 25.236 9.670 -6.395 1.00 95.62 246 ARG A O 1
ATOM 1876 N N . ILE A 1 247 ? 25.767 7.674 -5.497 1.00 92.81 247 ILE A N 1
ATOM 1877 C CA . ILE A 1 247 ? 24.409 7.342 -5.048 1.00 92.81 247 ILE A CA 1
ATOM 1878 C C . ILE A 1 247 ? 23.917 8.369 -4.023 1.00 92.81 247 ILE A C 1
ATOM 1880 O O . ILE A 1 247 ? 22.890 8.998 -4.250 1.00 92.81 247 ILE A O 1
ATOM 1884 N N . GLU A 1 248 ? 24.648 8.595 -2.930 1.00 91.25 248 GLU A N 1
ATOM 1885 C CA . GLU A 1 248 ? 24.216 9.508 -1.865 1.00 91.25 248 GLU A CA 1
ATOM 1886 C C . GLU A 1 248 ? 24.076 10.967 -2.337 1.00 91.25 248 GLU A C 1
ATOM 1888 O O . GLU A 1 248 ? 23.050 11.578 -2.026 1.00 91.25 248 GLU A O 1
ATOM 1893 N N . PRO A 1 249 ? 25.026 11.543 -3.107 1.00 93.50 249 PRO A N 1
ATOM 1894 C CA . PRO A 1 249 ? 24.851 12.879 -3.674 1.00 93.50 249 PRO A CA 1
ATOM 1895 C C . PRO A 1 249 ? 23.651 12.984 -4.622 1.00 93.50 249 PRO A C 1
ATOM 1897 O O . PRO A 1 249 ? 22.917 13.965 -4.556 1.00 93.50 249 PRO A O 1
ATOM 1900 N N . LEU A 1 250 ? 23.439 11.979 -5.483 1.00 92.62 250 LEU A N 1
ATOM 1901 C CA . LEU A 1 250 ? 22.308 11.953 -6.414 1.00 92.62 250 LEU A CA 1
ATOM 1902 C C . LEU A 1 250 ? 20.979 11.927 -5.657 1.00 92.62 250 LEU A C 1
ATOM 1904 O O . LEU A 1 250 ? 20.096 12.724 -5.948 1.00 92.62 250 LEU A O 1
ATOM 1908 N N . VAL A 1 251 ? 20.853 11.033 -4.674 1.00 89.69 251 VAL A N 1
ATOM 1909 C CA . VAL A 1 251 ? 19.640 10.913 -3.860 1.00 89.69 251 VAL A CA 1
ATOM 1910 C C . VAL A 1 251 ? 19.351 12.219 -3.130 1.00 89.69 251 VAL A C 1
ATOM 1912 O O . VAL A 1 251 ? 18.215 12.673 -3.153 1.00 89.69 251 VAL A O 1
ATOM 1915 N N . ARG A 1 252 ? 20.364 12.845 -2.519 1.00 88.94 252 ARG A N 1
ATOM 1916 C CA . ARG A 1 252 ? 20.185 14.129 -1.833 1.00 88.94 252 ARG A CA 1
ATOM 1917 C C . ARG A 1 252 ? 19.626 15.192 -2.779 1.00 88.94 252 ARG A C 1
ATOM 1919 O O . ARG A 1 252 ? 18.604 15.783 -2.464 1.00 88.94 252 ARG A O 1
ATOM 1926 N N . GLY A 1 253 ? 20.229 15.354 -3.956 1.00 90.81 253 GLY A N 1
ATOM 1927 C CA . GLY A 1 253 ? 19.773 16.336 -4.944 1.00 90.81 253 GLY A CA 1
ATOM 1928 C C . GLY A 1 253 ? 18.405 16.038 -5.572 1.00 90.81 253 GLY A C 1
ATOM 1929 O O . GLY A 1 253 ? 17.833 16.923 -6.191 1.00 90.81 253 GLY A O 1
ATOM 1930 N N . MET A 1 254 ? 17.878 14.814 -5.445 1.00 86.75 254 MET A N 1
ATOM 1931 C CA . MET A 1 254 ? 16.512 14.469 -5.869 1.00 86.75 254 MET A CA 1
ATOM 1932 C C . MET A 1 254 ? 15.461 14.668 -4.766 1.00 86.75 254 MET A C 1
ATOM 1934 O O . MET A 1 254 ? 14.269 14.642 -5.067 1.00 86.75 254 MET A O 1
ATOM 1938 N N . LEU A 1 255 ? 15.882 14.761 -3.501 1.00 79.69 255 LEU A N 1
ATOM 1939 C CA . LEU A 1 255 ? 14.992 14.864 -2.340 1.00 79.69 255 LEU A CA 1
ATOM 1940 C C . LEU A 1 255 ? 14.860 16.292 -1.791 1.00 79.69 255 LEU A C 1
ATOM 1942 O O . LEU A 1 255 ? 13.916 16.538 -1.038 1.00 79.69 255 LEU A O 1
ATOM 1946 N N . GLU A 1 256 ? 15.797 17.177 -2.136 1.00 70.38 256 GLU A N 1
ATOM 1947 C CA . GLU A 1 256 ? 15.732 18.634 -1.931 1.00 70.38 256 GLU A CA 1
ATOM 1948 C C . GLU A 1 256 ? 14.786 19.301 -2.943 1.00 70.38 256 GLU A C 1
ATOM 1950 O O . GLU A 1 256 ? 14.033 20.206 -2.516 1.00 70.38 256 GLU A O 1
#

Secondary structure (DSSP, 8-state):
-------HHHHHHHHHHH-TT--HHHHHHHHT--HHHHHHHHHHHHHTTSEEEEEEE--S-EEEEEEEE-TT-HHHHHHHHHTSTTEEEEEE-SSSSSEEEEEE--TTTHHHIIIIITTTSTTEEEEEEEE----S--GGG---S-S-HHHHHHH---PPPS---TT-------HHHHHHHHHHHH-TT--HHHHHHHHTS-HHHHHHHHHHHHHTTSEEEEEEE-GGGGT------------GGGHHHHHHHHH-

Mean predicted aligned error: 6.54 Å